Protein AF-Q8TVP5-F1 (afdb_monomer)

pLDDT: mean 73.5, std 17.09, range [33.88, 96.0]

Sequence (203 aa):
MVGSRIPIPSDPVERIRALRVLREVYRRGKKPSLEVTYRTVNGSTCGPYYVARWRCDSRFKHGRTLYLGKPENESVSFVEWLVSLDRNEVLKLARHLMRNLRSVLKTLLTEISNLPYKRARRVLARGLALTFDARPSNSPRIRDVLEELPDRLESFLIRTLGGWPAHYSSHLNKIIRSRRKSLDGKHEIPDVLLELERWKLEY

InterPro domains:
  IPR012465 Protein of unknown function DUF1678 [PF07913] (5-200)

Mean predicted aligned error: 11.25 Å

Organism: Methanopyrus kandleri (strain AV19 / DSM 6324 / JCM 9639 / NBRC 100938) (NCBI:txid190192)

Structure (mmCIF, N/CA/C/O backbone):
data_AF-Q8TVP5-F1
#
_entry.id   AF-Q8TVP5-F1
#
loop_
_atom_site.group_PDB
_atom_site.id
_atom_site.type_symbol
_atom_site.label_atom_id
_atom_site.label_alt_id
_atom_site.label_comp_id
_atom_site.label_asym_id
_atom_site.label_entity_id
_atom_site.label_seq_id
_atom_site.pdbx_PDB_ins_code
_atom_site.Cartn_x
_atom_site.Cartn_y
_atom_site.Cartn_z
_atom_site.occupancy
_atom_site.B_iso_or_equiv
_atom_site.auth_seq_id
_atom_site.auth_comp_id
_atom_site.auth_asym_id
_atom_site.auth_atom_id
_atom_site.pdbx_PDB_model_num
ATOM 1 N N . MET A 1 1 ? -4.411 -25.847 13.237 1.00 34.72 1 MET A N 1
ATOM 2 C CA . MET A 1 1 ? -3.955 -24.447 13.094 1.00 34.72 1 MET A CA 1
ATOM 3 C C . MET A 1 1 ? -3.026 -24.386 11.894 1.00 34.72 1 MET A C 1
ATOM 5 O O . MET A 1 1 ? -1.882 -24.803 12.004 1.00 34.72 1 MET A O 1
ATOM 9 N N . VAL A 1 2 ? -3.524 -23.979 10.724 1.00 34.78 2 VAL A N 1
ATOM 10 C CA . VAL A 1 2 ? -2.652 -23.772 9.561 1.00 34.78 2 VAL A CA 1
ATOM 11 C C . VAL A 1 2 ? -1.859 -22.507 9.854 1.00 34.78 2 VAL A C 1
ATOM 13 O O . VAL A 1 2 ? -2.445 -21.435 9.971 1.00 34.78 2 VAL A O 1
ATOM 16 N N . GLY A 1 3 ? -0.546 -22.636 10.045 1.00 37.88 3 GLY A N 1
ATOM 17 C CA . GLY A 1 3 ? 0.366 -21.500 10.106 1.00 37.88 3 GLY A CA 1
ATOM 18 C C . GLY A 1 3 ? 0.357 -20.794 8.755 1.00 37.88 3 GLY A C 1
ATOM 19 O O . GLY A 1 3 ? 1.200 -21.061 7.904 1.00 37.88 3 GLY A O 1
ATOM 20 N N . SER A 1 4 ? -0.644 -19.949 8.517 1.00 49.53 4 SER A N 1
ATOM 21 C CA . SER A 1 4 ? -0.791 -19.199 7.279 1.00 49.53 4 SER A CA 1
ATOM 22 C C . SER A 1 4 ? 0.322 -18.162 7.231 1.00 49.53 4 SER A C 1
ATOM 24 O O . SER A 1 4 ? 0.220 -17.084 7.822 1.00 49.53 4 SER A O 1
ATOM 26 N N . ARG A 1 5 ? 1.423 -18.532 6.576 1.00 64.44 5 ARG A N 1
ATOM 27 C CA . ARG A 1 5 ? 2.548 -17.654 6.269 1.00 64.44 5 ARG A CA 1
ATOM 28 C C . ARG A 1 5 ? 1.981 -16.395 5.614 1.00 64.44 5 ARG A C 1
ATOM 30 O O . ARG A 1 5 ? 1.303 -16.486 4.596 1.00 64.44 5 ARG A O 1
ATOM 37 N N . ILE A 1 6 ? 2.211 -15.238 6.236 1.00 70.94 6 ILE A N 1
ATOM 38 C CA . ILE A 1 6 ? 1.765 -13.947 5.703 1.00 70.94 6 ILE A CA 1
ATOM 39 C C . ILE A 1 6 ? 2.322 -13.829 4.274 1.00 70.94 6 ILE A C 1
ATOM 41 O O . ILE A 1 6 ? 3.543 -13.940 4.123 1.00 70.94 6 ILE A O 1
ATOM 45 N N . PRO A 1 7 ? 1.488 -13.605 3.240 1.00 83.12 7 PRO A N 1
ATOM 46 C CA . PRO A 1 7 ? 1.942 -13.477 1.856 1.00 83.12 7 PRO A CA 1
ATOM 47 C C . PRO A 1 7 ? 2.578 -12.097 1.640 1.00 83.12 7 PRO A C 1
ATOM 49 O O . PRO A 1 7 ? 2.036 -11.239 0.948 1.00 83.12 7 PRO A O 1
ATOM 52 N N . ILE A 1 8 ? 3.699 -11.836 2.319 1.00 81.50 8 ILE A N 1
ATOM 53 C CA . ILE A 1 8 ? 4.435 -10.575 2.210 1.00 81.50 8 ILE A CA 1
ATOM 54 C C . ILE A 1 8 ? 4.992 -10.477 0.785 1.00 81.50 8 ILE A C 1
ATOM 56 O O . ILE A 1 8 ? 5.764 -11.357 0.404 1.00 81.50 8 ILE A O 1
ATOM 60 N N . PRO A 1 9 ? 4.666 -9.414 0.024 1.00 86.19 9 PRO A N 1
ATOM 61 C CA . PRO A 1 9 ? 5.198 -9.256 -1.320 1.00 86.19 9 PRO A CA 1
ATOM 62 C C . PRO A 1 9 ? 6.728 -9.197 -1.341 1.00 86.19 9 PRO A C 1
ATOM 64 O O . PRO A 1 9 ? 7.345 -8.449 -0.569 1.00 86.19 9 PRO A O 1
ATOM 67 N N . SER A 1 10 ? 7.319 -9.956 -2.252 1.00 84.31 10 SER A N 1
ATOM 68 C CA . SER A 1 10 ? 8.749 -10.008 -2.525 1.00 84.31 10 SER A CA 1
ATOM 69 C C . SER A 1 10 ? 9.220 -8.756 -3.268 1.00 84.31 10 SER A C 1
ATOM 71 O O . SER A 1 10 ? 10.176 -8.127 -2.811 1.00 84.31 10 SER A O 1
ATOM 73 N N . ASP A 1 11 ? 8.508 -8.312 -4.315 1.00 84.12 11 ASP A N 1
ATOM 74 C CA . ASP A 1 11 ? 8.852 -7.088 -5.043 1.00 84.12 11 ASP A CA 1
ATOM 75 C C . ASP A 1 11 ? 8.694 -5.829 -4.153 1.00 84.12 11 ASP A C 1
ATOM 77 O O . ASP A 1 11 ? 7.624 -5.590 -3.576 1.00 84.12 11 ASP A O 1
ATOM 81 N N . PRO A 1 12 ? 9.716 -4.951 -4.065 1.00 80.69 12 PRO A N 1
ATOM 82 C CA . PRO A 1 12 ? 9.658 -3.744 -3.237 1.00 80.69 12 PRO A CA 1
ATOM 83 C C . PRO A 1 12 ? 8.531 -2.762 -3.602 1.00 80.69 12 PRO A C 1
ATOM 85 O O . PRO A 1 12 ? 8.018 -2.051 -2.731 1.00 80.69 12 PRO A O 1
ATOM 88 N N . VAL A 1 13 ? 8.112 -2.693 -4.874 1.00 82.81 13 VAL A N 1
ATOM 89 C CA . VAL A 1 13 ? 6.985 -1.845 -5.300 1.00 82.81 13 VAL A CA 1
ATOM 90 C C . VAL A 1 13 ? 5.676 -2.421 -4.763 1.00 82.81 13 VAL A C 1
ATOM 92 O O . VAL A 1 13 ? 4.870 -1.663 -4.210 1.00 82.81 13 VAL A O 1
ATOM 95 N N . GLU A 1 14 ? 5.466 -3.731 -4.910 1.00 86.56 14 GLU A N 1
ATOM 96 C CA . GLU A 1 14 ? 4.297 -4.437 -4.377 1.00 86.56 14 GLU A CA 1
ATOM 97 C C . GLU A 1 14 ? 4.248 -4.368 -2.852 1.00 86.56 14 GLU A C 1
ATOM 99 O O . GLU A 1 14 ? 3.195 -4.066 -2.281 1.00 86.56 14 GLU A O 1
ATOM 104 N N . ARG A 1 15 ? 5.399 -4.510 -2.184 1.00 86.62 15 ARG A N 1
ATOM 105 C CA . ARG A 1 15 ? 5.490 -4.368 -0.730 1.00 86.62 15 ARG A CA 1
ATOM 106 C C . ARG A 1 15 ? 5.071 -2.970 -0.297 1.00 86.62 15 ARG A C 1
ATOM 108 O O . ARG A 1 15 ? 4.215 -2.834 0.571 1.00 86.62 15 ARG A O 1
ATOM 115 N N . ILE A 1 16 ? 5.551 -1.909 -0.953 1.00 84.19 16 ILE A N 1
ATOM 116 C CA . ILE A 1 16 ? 5.093 -0.542 -0.654 1.00 84.19 16 ILE A CA 1
ATOM 117 C C . ILE A 1 16 ? 3.592 -0.359 -0.924 1.00 84.19 16 ILE A C 1
ATOM 119 O O . ILE A 1 16 ? 2.927 0.358 -0.169 1.00 84.19 16 ILE A O 1
ATOM 123 N N . ARG A 1 17 ? 3.019 -0.986 -1.961 1.00 87.56 17 ARG A N 1
ATOM 124 C CA . ARG A 1 17 ? 1.558 -0.959 -2.169 1.00 87.56 17 ARG A CA 1
ATOM 125 C C . ARG A 1 17 ? 0.818 -1.604 -0.992 1.00 87.56 17 ARG A C 1
ATOM 127 O O . ARG A 1 17 ? -0.096 -0.971 -0.460 1.00 87.56 17 ARG A O 1
ATOM 134 N N . ALA A 1 18 ? 1.251 -2.779 -0.536 1.00 90.38 18 ALA A N 1
ATOM 135 C CA . ALA A 1 18 ? 0.695 -3.461 0.635 1.00 90.38 18 ALA A CA 1
ATOM 136 C C . ALA A 1 18 ? 0.826 -2.617 1.920 1.00 90.38 18 ALA A C 1
ATOM 138 O O . ALA A 1 18 ? -0.143 -2.428 2.660 1.00 90.38 18 ALA A O 1
ATOM 139 N N . LEU A 1 19 ? 1.990 -2.001 2.14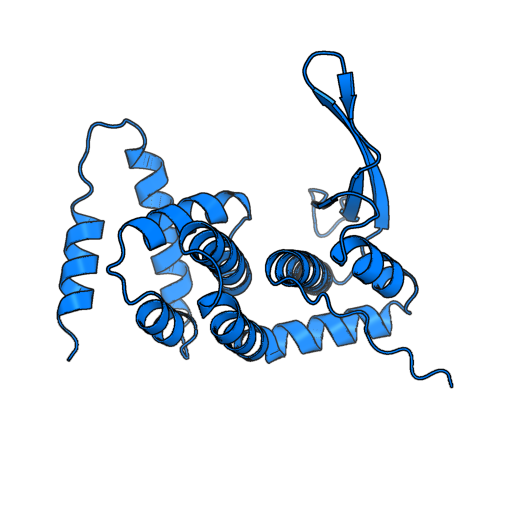3 1.00 89.00 19 LEU A N 1
ATOM 140 C CA . LEU A 1 19 ? 2.227 -1.106 3.278 1.00 89.00 19 LEU A CA 1
ATOM 141 C C . LEU A 1 19 ? 1.305 0.120 3.263 1.00 89.00 19 LEU A C 1
ATOM 143 O O . LEU A 1 19 ? 0.802 0.537 4.308 1.00 89.00 19 LEU A O 1
ATOM 147 N N . ARG A 1 20 ? 1.024 0.685 2.082 1.00 88.94 20 ARG A N 1
ATOM 148 C CA . ARG A 1 20 ? 0.055 1.784 1.933 1.00 88.94 20 ARG A CA 1
ATOM 149 C C . ARG A 1 20 ? -1.360 1.363 2.317 1.00 88.94 20 ARG A C 1
ATOM 151 O O . ARG A 1 20 ? -2.080 2.187 2.879 1.00 88.94 20 ARG A O 1
ATOM 158 N N . VAL A 1 21 ? -1.750 0.120 2.029 1.00 91.75 21 VAL A N 1
ATOM 159 C CA . VAL A 1 21 ? -3.045 -0.430 2.453 1.00 91.75 21 VAL A CA 1
ATOM 160 C C . VAL A 1 21 ? -3.102 -0.527 3.973 1.00 91.75 21 VAL A C 1
ATOM 162 O O . VAL A 1 21 ? -4.001 0.053 4.576 1.00 91.75 21 VAL A O 1
ATOM 165 N N . LEU A 1 22 ? -2.120 -1.172 4.606 1.00 91.12 22 LEU A N 1
ATOM 166 C CA . LEU A 1 22 ? -2.064 -1.311 6.067 1.00 91.12 22 LEU A CA 1
ATOM 167 C C . LEU A 1 22 ? -2.026 0.041 6.792 1.00 91.12 22 LEU A C 1
ATOM 169 O O . LEU A 1 22 ? -2.696 0.227 7.807 1.00 91.12 22 LEU A O 1
ATOM 173 N N . ARG A 1 23 ? -1.298 1.018 6.250 1.00 88.88 23 ARG A N 1
ATOM 174 C CA . ARG A 1 23 ? -1.291 2.387 6.772 1.00 88.88 23 ARG A CA 1
ATOM 175 C C . ARG A 1 23 ? -2.670 3.039 6.705 1.00 88.88 23 ARG A C 1
ATOM 177 O O . ARG A 1 23 ? -3.085 3.697 7.657 1.00 88.88 23 ARG A O 1
ATOM 184 N N . GLU A 1 24 ? -3.392 2.859 5.603 1.00 90.44 24 GLU A N 1
ATOM 185 C CA . GLU A 1 24 ? -4.754 3.379 5.468 1.00 90.44 24 GLU A CA 1
ATOM 186 C C . GLU A 1 24 ? -5.729 2.658 6.411 1.00 90.44 24 GLU A C 1
ATOM 188 O O . GLU A 1 24 ? -6.593 3.312 7.000 1.00 90.44 24 GLU A O 1
ATOM 193 N N . VAL A 1 25 ? -5.536 1.352 6.644 1.00 92.62 25 VAL A N 1
ATOM 194 C CA . VAL A 1 25 ? -6.257 0.607 7.686 1.00 92.62 25 VAL A CA 1
ATOM 195 C C . VAL A 1 25 ? -6.002 1.206 9.064 1.00 92.62 25 VAL A C 1
ATOM 197 O O . VAL A 1 25 ? -6.961 1.458 9.791 1.00 92.62 25 VAL A O 1
ATOM 200 N N . TYR A 1 26 ? -4.742 1.468 9.424 1.00 89.62 26 TYR A N 1
ATOM 201 C CA . TYR A 1 26 ? -4.396 2.098 10.700 1.00 89.62 26 TYR A CA 1
ATOM 202 C C . TYR A 1 26 ? -5.066 3.469 10.838 1.00 89.62 26 TYR A C 1
ATOM 204 O O . TYR A 1 26 ? -5.728 3.742 11.838 1.00 89.62 26 TYR A O 1
ATOM 212 N N . ARG A 1 27 ? -4.956 4.305 9.799 1.00 88.44 27 ARG A N 1
ATOM 213 C CA . ARG A 1 27 ? -5.514 5.662 9.771 1.00 88.44 27 ARG A CA 1
ATOM 214 C C . ARG A 1 27 ? -7.034 5.666 9.936 1.00 88.44 27 ARG A C 1
ATOM 216 O O . ARG A 1 27 ? -7.565 6.515 10.649 1.00 88.44 27 ARG A O 1
ATOM 223 N N . ARG A 1 28 ? -7.736 4.744 9.267 1.00 91.31 28 ARG A N 1
ATOM 224 C CA . ARG A 1 28 ? -9.207 4.686 9.267 1.00 91.31 28 ARG A CA 1
ATOM 225 C C . ARG A 1 28 ? -9.803 3.804 10.362 1.00 91.31 28 ARG A C 1
ATOM 227 O O . ARG A 1 28 ? -10.983 3.947 10.664 1.00 91.31 28 ARG A O 1
ATOM 234 N N . GLY A 1 29 ? -9.032 2.884 10.940 1.00 92.75 29 GLY A N 1
ATOM 235 C CA . GLY A 1 29 ? -9.538 1.867 11.867 1.00 92.75 29 GLY A CA 1
ATOM 236 C C . GLY A 1 29 ? -10.495 0.859 11.209 1.00 92.75 29 GLY A C 1
ATOM 237 O O . GLY A 1 29 ? -11.359 0.287 11.887 1.00 92.75 29 GLY A O 1
ATOM 238 N N . LYS A 1 30 ? -10.379 0.666 9.885 1.00 93.75 30 LYS A N 1
ATOM 239 C CA . LYS A 1 30 ? -11.303 -0.129 9.057 1.00 93.75 30 LYS A CA 1
ATOM 240 C C . LYS A 1 30 ? -10.569 -0.932 7.982 1.00 93.75 30 LYS A C 1
ATOM 242 O O . LYS A 1 30 ? -9.620 -0.429 7.379 1.00 93.75 30 LYS A O 1
ATOM 247 N N . LYS A 1 31 ? -11.055 -2.150 7.713 1.00 94.81 31 LYS A N 1
ATOM 248 C CA . LYS A 1 31 ? -10.610 -2.992 6.590 1.00 94.81 31 LYS A CA 1
ATOM 249 C C . LYS A 1 31 ? -10.960 -2.325 5.249 1.00 94.81 31 LYS A C 1
ATOM 251 O O . LYS A 1 31 ? -11.971 -1.619 5.192 1.00 94.81 31 LYS A O 1
ATOM 256 N N . PRO A 1 32 ? -10.155 -2.527 4.194 1.00 95.94 32 PRO A N 1
ATOM 257 C CA . PRO A 1 32 ? -10.594 -2.220 2.842 1.00 95.94 32 PRO A CA 1
ATOM 258 C C . PRO A 1 32 ? -11.654 -3.226 2.378 1.00 95.94 32 PRO A C 1
ATOM 260 O O . PRO A 1 32 ? -11.693 -4.361 2.851 1.00 95.94 32 PRO A O 1
ATOM 263 N N . SER A 1 33 ? -12.449 -2.824 1.394 1.00 95.69 33 SER A N 1
ATOM 264 C CA . SER A 1 33 ? -13.089 -3.736 0.447 1.00 95.69 33 SER A CA 1
ATOM 265 C C . SER A 1 33 ? -12.131 -3.971 -0.719 1.00 95.69 33 SER A C 1
ATOM 267 O O . SER A 1 33 ? -11.520 -3.016 -1.205 1.00 95.69 33 SER A O 1
ATOM 269 N N . LEU A 1 34 ? -11.987 -5.217 -1.160 1.00 96.00 34 LEU A N 1
ATOM 270 C CA . LEU A 1 34 ? -11.299 -5.529 -2.408 1.00 96.00 34 LEU A CA 1
ATOM 271 C C . LEU A 1 34 ? -12.324 -5.467 -3.543 1.00 96.00 34 LEU A C 1
ATOM 273 O O . LEU A 1 34 ? -13.316 -6.187 -3.515 1.00 96.00 34 LEU A O 1
ATOM 277 N N . GLU A 1 35 ? -12.112 -4.571 -4.501 1.00 95.12 35 GLU A N 1
ATOM 278 C CA . GLU A 1 35 ? -13.020 -4.355 -5.631 1.00 95.12 35 GLU A CA 1
ATOM 279 C C . GLU A 1 35 ? -12.265 -4.497 -6.956 1.00 95.12 35 GLU A C 1
ATOM 281 O O . GLU A 1 35 ? -11.073 -4.191 -7.043 1.00 95.12 35 GLU A O 1
ATOM 286 N N . VAL A 1 36 ? -12.983 -4.911 -7.999 1.00 93.44 36 VAL A N 1
ATOM 287 C CA . VAL A 1 36 ? -12.490 -4.919 -9.380 1.00 93.44 36 VAL A CA 1
ATOM 288 C C . VAL A 1 36 ? -12.961 -3.649 -10.088 1.00 93.44 36 VAL A C 1
ATOM 290 O O . VAL A 1 36 ? -14.096 -3.204 -9.925 1.00 93.44 36 VAL A O 1
ATOM 293 N N . THR A 1 37 ? -12.081 -3.045 -10.878 1.00 89.31 37 THR A N 1
ATOM 294 C CA . THR A 1 37 ? -12.352 -1.867 -11.697 1.00 89.31 37 THR A CA 1
ATOM 295 C C . THR A 1 37 ? -11.808 -2.056 -13.108 1.00 89.31 37 THR A C 1
ATOM 297 O O . THR A 1 37 ? -10.792 -2.719 -13.322 1.00 89.31 37 THR A O 1
ATOM 300 N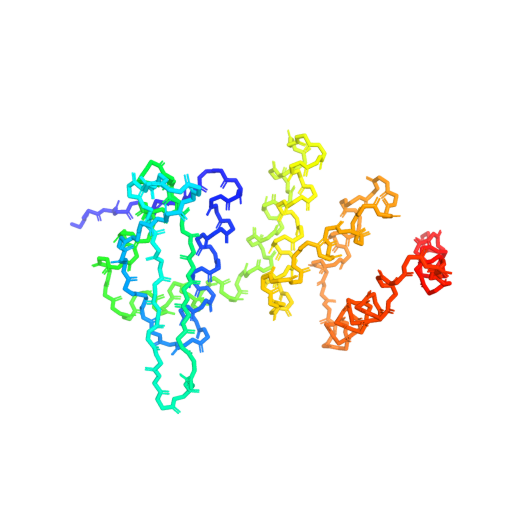 N . TYR A 1 38 ? -12.477 -1.432 -14.070 1.00 87.25 38 TYR A N 1
ATOM 301 C CA . TYR A 1 38 ? -12.077 -1.391 -15.470 1.00 87.25 38 TYR A CA 1
ATOM 302 C C . TYR A 1 38 ? -11.762 0.056 -15.839 1.00 87.25 38 TYR A C 1
ATOM 304 O O . TYR A 1 38 ? -12.395 0.988 -15.337 1.00 87.25 38 TYR A O 1
ATOM 312 N N . ARG A 1 39 ? -10.756 0.263 -16.688 1.00 77.31 39 ARG A N 1
ATOM 313 C CA . ARG A 1 39 ? -10.393 1.589 -17.191 1.00 77.31 39 ARG A CA 1
ATOM 314 C C . ARG A 1 39 ? -10.565 1.638 -18.691 1.00 77.31 39 ARG A C 1
ATOM 316 O O . ARG A 1 39 ? -9.896 0.899 -19.398 1.00 77.31 39 ARG A O 1
ATOM 323 N N . THR A 1 40 ? -11.370 2.574 -19.166 1.00 76.19 40 THR A N 1
ATOM 324 C CA . THR A 1 40 ? -11.425 2.898 -20.588 1.00 76.19 40 THR A CA 1
ATOM 325 C C . THR A 1 40 ? -10.317 3.893 -20.914 1.00 76.19 40 THR A C 1
ATOM 327 O O . THR A 1 40 ? -10.260 4.980 -20.337 1.00 76.19 40 THR A O 1
ATOM 330 N N . VAL A 1 41 ? -9.411 3.510 -21.808 1.00 73.06 41 VAL A N 1
ATOM 331 C CA . VAL A 1 41 ? -8.335 4.360 -22.328 1.00 73.06 41 VAL A CA 1
ATOM 332 C C . VAL A 1 41 ? -8.434 4.326 -23.848 1.00 73.06 41 VAL A C 1
ATOM 334 O O . VAL A 1 41 ? -8.402 3.250 -24.437 1.00 73.06 41 VAL A O 1
ATOM 337 N N . ASN A 1 42 ? -8.585 5.492 -24.481 1.00 71.56 42 ASN A N 1
ATOM 338 C CA . ASN A 1 42 ? -8.697 5.637 -25.941 1.00 71.56 42 ASN A CA 1
ATOM 339 C C . ASN A 1 42 ? -9.738 4.690 -26.579 1.00 71.56 42 ASN A C 1
ATOM 341 O O . ASN A 1 42 ? -9.458 4.024 -27.569 1.00 71.56 42 ASN A O 1
ATOM 345 N N . GLY A 1 43 ? -10.925 4.572 -25.973 1.00 77.88 43 GLY A N 1
ATOM 346 C CA . GLY A 1 43 ? -12.009 3.710 -26.470 1.00 77.88 43 GLY A CA 1
ATOM 347 C C . GLY A 1 43 ? -11.847 2.213 -26.177 1.00 77.88 43 GLY A C 1
ATOM 348 O O . GLY A 1 43 ? -12.793 1.458 -26.371 1.00 77.88 43 GLY A O 1
ATOM 349 N N . SER A 1 44 ? -10.700 1.779 -25.648 1.00 70.94 44 SER A N 1
ATOM 350 C CA . SER A 1 44 ? -10.462 0.388 -25.246 1.00 70.94 44 SER A CA 1
ATOM 351 C C . SER A 1 44 ? -10.621 0.219 -23.737 1.00 70.94 44 SER A C 1
ATOM 353 O O . SER A 1 44 ? -10.017 0.950 -22.948 1.00 70.94 44 SER A O 1
ATOM 355 N N . THR A 1 45 ? -11.437 -0.747 -23.314 1.00 82.19 45 THR A N 1
ATOM 356 C CA . THR A 1 45 ? -11.604 -1.090 -21.895 1.00 82.19 45 THR A CA 1
ATOM 357 C C . THR A 1 45 ? -10.499 -2.048 -21.461 1.00 82.19 45 THR A C 1
ATOM 359 O O . THR A 1 45 ? -10.478 -3.210 -21.848 1.00 82.19 45 THR A O 1
ATOM 362 N N . CYS A 1 46 ? -9.586 -1.561 -20.626 1.00 77.94 46 CYS A N 1
ATOM 363 C CA . CYS A 1 46 ? -8.507 -2.332 -20.023 1.00 77.94 46 CYS A CA 1
ATOM 364 C C . CYS A 1 46 ? -8.898 -2.796 -18.610 1.00 77.94 46 CYS A C 1
ATOM 366 O O . CYS A 1 46 ? -9.421 -2.018 -17.804 1.00 77.94 46 CYS A O 1
ATOM 368 N N . GLY A 1 47 ? -8.600 -4.052 -18.285 1.00 81.88 47 GLY A N 1
ATOM 369 C CA . GLY A 1 47 ? -8.865 -4.662 -16.982 1.00 81.88 47 GLY A CA 1
ATOM 370 C C . GLY A 1 47 ? -8.886 -6.193 -17.070 1.00 81.88 47 GLY A C 1
ATOM 371 O O . GLY A 1 47 ? -8.567 -6.728 -18.131 1.00 81.88 47 GLY A O 1
ATOM 372 N N . PRO A 1 48 ? -9.249 -6.893 -15.983 1.00 86.56 48 PRO A N 1
ATOM 373 C CA . PRO A 1 48 ? -9.642 -6.351 -14.680 1.00 86.56 48 PRO A CA 1
ATOM 374 C C . PRO A 1 48 ? -8.454 -5.783 -13.885 1.00 86.56 48 PRO A C 1
ATOM 376 O O . PRO A 1 48 ? -7.361 -6.348 -13.876 1.00 86.56 48 PRO A O 1
ATOM 379 N N . TYR A 1 49 ? -8.677 -4.666 -13.185 1.00 89.81 49 TYR A N 1
ATOM 380 C CA . TYR A 1 49 ? -7.742 -4.136 -12.190 1.00 89.81 49 TYR A CA 1
ATOM 381 C C . TYR A 1 49 ? -8.334 -4.227 -10.789 1.00 89.81 49 TYR A C 1
ATOM 383 O O . TYR A 1 49 ? -9.489 -3.883 -10.572 1.00 89.81 49 TYR A O 1
ATOM 391 N N . TYR A 1 50 ? -7.522 -4.606 -9.815 1.00 94.00 50 TYR A N 1
ATOM 392 C CA . TYR A 1 50 ? -7.926 -4.718 -8.422 1.00 94.00 50 TYR A CA 1
ATOM 393 C C . TYR A 1 50 ? -7.593 -3.444 -7.650 1.00 94.00 50 TYR A C 1
ATOM 395 O O . TYR A 1 50 ? -6.543 -2.810 -7.843 1.00 94.00 50 TYR A O 1
ATOM 403 N N . VAL A 1 51 ? -8.496 -3.064 -6.747 1.00 94.06 51 VAL A N 1
ATOM 404 C CA . VAL A 1 51 ? -8.350 -1.899 -5.876 1.00 94.06 51 VAL A CA 1
ATOM 405 C C . VAL A 1 51 ? -8.748 -2.224 -4.439 1.00 94.06 51 VAL A C 1
ATOM 407 O O . VAL A 1 51 ? -9.737 -2.903 -4.186 1.00 94.06 51 VAL A O 1
ATOM 410 N N . ALA A 1 52 ? -8.010 -1.664 -3.482 1.00 95.75 52 ALA A N 1
ATOM 411 C CA . ALA A 1 52 ? -8.433 -1.596 -2.089 1.00 95.75 52 ALA A CA 1
ATOM 412 C C . ALA A 1 52 ? -9.231 -0.302 -1.873 1.00 95.75 52 ALA A C 1
ATOM 414 O O . ALA A 1 52 ? -8.707 0.802 -2.089 1.00 95.75 52 ALA A O 1
ATOM 415 N N . ARG A 1 53 ? -10.492 -0.422 -1.450 1.00 94.81 53 ARG A N 1
ATOM 416 C CA . ARG A 1 53 ? -11.417 0.704 -1.291 1.00 94.81 53 ARG A CA 1
ATOM 417 C C . ARG A 1 53 ? -11.899 0.877 0.142 1.00 94.81 53 ARG A C 1
ATOM 419 O O . ARG A 1 53 ? -12.266 -0.069 0.824 1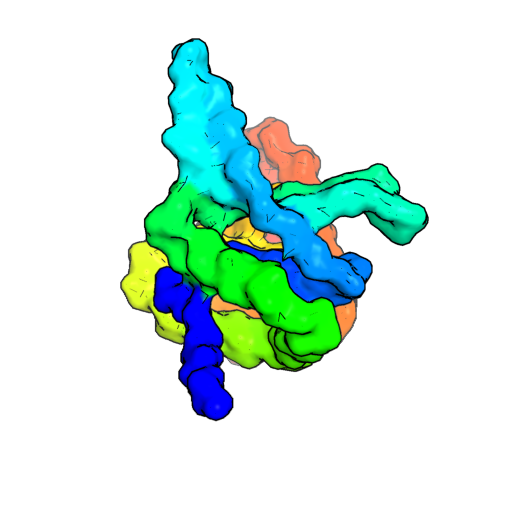.00 94.81 53 ARG A O 1
ATOM 426 N N . TRP A 1 54 ? -11.981 2.132 0.561 1.00 95.25 54 TRP A N 1
ATOM 427 C CA . TRP A 1 54 ? -12.698 2.576 1.747 1.00 95.25 54 TRP A CA 1
ATOM 428 C C . TRP A 1 54 ? -13.758 3.573 1.307 1.00 95.25 54 TRP A C 1
ATOM 430 O O . TRP A 1 54 ? -13.445 4.575 0.657 1.00 95.25 54 TRP A O 1
ATOM 440 N N . ARG A 1 55 ? -15.014 3.320 1.662 1.00 92.56 55 ARG A N 1
ATOM 441 C CA . ARG A 1 55 ? -16.102 4.276 1.425 1.00 92.56 55 ARG A CA 1
ATOM 442 C C . ARG A 1 55 ? -15.962 5.487 2.357 1.00 92.56 55 ARG A C 1
ATOM 444 O O . ARG A 1 55 ? -15.165 5.474 3.301 1.00 92.56 55 ARG A O 1
ATOM 451 N N . CYS A 1 56 ? -16.669 6.568 2.040 1.00 90.62 56 CYS A N 1
ATOM 452 C CA . CYS A 1 56 ? -16.798 7.688 2.968 1.00 90.62 56 CYS A CA 1
ATOM 453 C C . CYS A 1 56 ? -17.565 7.243 4.219 1.00 90.62 56 CYS A C 1
ATOM 455 O O . CYS A 1 56 ? -18.370 6.314 4.171 1.00 90.62 56 CYS A O 1
ATOM 457 N N . ASP A 1 57 ? -17.298 7.904 5.336 1.00 89.88 57 ASP A N 1
ATOM 458 C CA . ASP A 1 57 ? -18.026 7.721 6.587 1.00 89.88 57 ASP A CA 1
ATOM 459 C C . ASP A 1 57 ? -18.040 9.035 7.384 1.00 89.88 57 ASP A C 1
ATOM 461 O O . ASP A 1 57 ? -17.507 10.051 6.930 1.00 89.88 57 ASP A O 1
ATOM 465 N N . SER A 1 58 ? -18.643 9.018 8.575 1.00 88.56 58 SER A N 1
ATOM 466 C CA . SER A 1 58 ? -18.751 10.193 9.449 1.00 88.56 58 SER A CA 1
ATOM 467 C C . SER A 1 58 ? -17.399 10.815 9.820 1.00 88.56 58 SER A C 1
ATOM 469 O O . SER A 1 58 ? -17.317 12.026 10.015 1.00 88.56 58 SER A O 1
ATOM 471 N N . ARG A 1 59 ? -16.322 10.019 9.876 1.00 89.38 59 ARG A N 1
ATOM 472 C CA . ARG A 1 59 ? -14.963 10.483 10.198 1.00 89.38 59 ARG A CA 1
ATOM 473 C C . ARG A 1 59 ? -14.183 10.908 8.950 1.00 89.38 59 ARG A C 1
ATOM 475 O O . ARG A 1 59 ? -13.320 11.781 9.027 1.00 89.38 59 ARG A O 1
ATOM 482 N N . PHE A 1 60 ? -14.472 10.312 7.797 1.00 87.06 60 PHE A N 1
ATOM 483 C CA . PHE A 1 60 ? -13.802 10.558 6.525 1.00 87.06 60 PHE A CA 1
ATOM 484 C C . PHE A 1 60 ? -14.818 10.922 5.440 1.00 87.06 60 PHE A C 1
ATOM 486 O O . PHE A 1 60 ? -15.302 10.055 4.709 1.00 87.06 60 PHE A O 1
ATOM 493 N N . LYS A 1 61 ? -15.030 12.234 5.261 1.00 86.38 61 LYS A N 1
ATOM 494 C CA . LYS A 1 61 ? -15.930 12.820 4.244 1.00 86.38 61 LYS A CA 1
ATOM 495 C C . LYS A 1 61 ? -15.639 12.369 2.805 1.00 86.38 61 LYS A C 1
ATOM 497 O O . LYS A 1 61 ? -16.508 12.445 1.948 1.00 86.38 61 LYS A O 1
ATOM 502 N N . HIS A 1 62 ? -14.431 11.868 2.537 1.00 88.19 62 HIS A N 1
ATOM 503 C CA . HIS A 1 62 ? -14.055 11.300 1.246 1.00 88.19 62 HIS A CA 1
ATOM 504 C C . HIS A 1 62 ? -13.627 9.836 1.375 1.00 88.19 62 HIS A C 1
ATOM 506 O O . HIS A 1 62 ? -12.845 9.454 2.261 1.00 88.19 62 HIS A O 1
ATOM 512 N N . GLY A 1 63 ? -14.102 9.020 0.433 1.00 88.75 63 GLY A N 1
ATOM 513 C CA . GLY A 1 63 ? -13.610 7.662 0.238 1.00 88.75 63 GLY A CA 1
ATOM 514 C C . GLY A 1 63 ? -12.132 7.637 -0.164 1.00 88.75 63 GLY A C 1
ATOM 515 O O . GLY A 1 63 ? -11.514 8.657 -0.481 1.00 88.75 63 GLY A O 1
ATOM 516 N N . ARG A 1 64 ? -11.541 6.448 -0.134 1.00 89.81 64 ARG A N 1
ATOM 517 C CA . ARG A 1 64 ? -10.176 6.205 -0.587 1.00 89.81 64 ARG A CA 1
ATOM 518 C C . ARG A 1 64 ? -10.145 4.979 -1.472 1.00 89.81 64 ARG A C 1
ATOM 520 O O . ARG A 1 64 ? -10.644 3.938 -1.076 1.00 89.81 64 ARG A O 1
ATOM 527 N N . THR A 1 65 ? -9.468 5.099 -2.603 1.00 90.88 65 THR A N 1
ATOM 528 C CA . THR A 1 65 ? -9.162 3.973 -3.484 1.00 90.88 65 THR A CA 1
ATOM 529 C C . THR A 1 65 ? -7.652 3.886 -3.659 1.00 90.88 65 THR A C 1
ATOM 531 O O . THR A 1 65 ? -6.992 4.891 -3.944 1.00 90.88 65 THR A O 1
ATOM 534 N N . LEU A 1 66 ? -7.096 2.697 -3.453 1.00 89.94 66 LEU A N 1
ATOM 535 C CA . LEU A 1 66 ? -5.704 2.367 -3.730 1.00 89.94 66 LEU A CA 1
ATOM 536 C C . LEU A 1 66 ? -5.668 1.301 -4.824 1.00 89.94 66 LEU A C 1
ATOM 538 O O . LEU A 1 66 ? -6.173 0.204 -4.630 1.00 89.94 66 LEU A O 1
ATOM 542 N N . TYR A 1 67 ? -5.068 1.636 -5.963 1.00 89.06 67 TYR A N 1
ATOM 543 C CA . TYR A 1 67 ? -4.888 0.699 -7.069 1.00 89.06 67 TYR A CA 1
ATOM 544 C C . TYR A 1 67 ? -3.791 -0.314 -6.742 1.00 89.06 67 TYR A C 1
ATOM 546 O O . TYR A 1 67 ? -2.668 0.087 -6.413 1.00 89.06 67 TYR A O 1
ATOM 554 N N . LEU A 1 68 ? -4.127 -1.597 -6.852 1.00 89.94 68 LEU A N 1
ATOM 555 C CA . LEU A 1 68 ? -3.228 -2.718 -6.581 1.00 89.94 68 LEU A CA 1
ATOM 556 C C . LEU A 1 68 ? -2.573 -3.197 -7.879 1.00 89.94 68 LEU A C 1
ATOM 558 O O . LEU A 1 68 ? -1.354 -3.314 -7.934 1.00 89.94 68 LEU A O 1
ATOM 562 N N . GLY A 1 69 ? -3.344 -3.289 -8.964 1.00 89.81 69 GLY A N 1
ATOM 563 C CA . GLY A 1 69 ? -2.829 -3.681 -10.276 1.00 89.81 69 GLY A CA 1
ATOM 564 C C . GLY A 1 69 ? -3.708 -4.742 -10.912 1.00 89.81 69 GLY A C 1
ATOM 565 O O . GLY A 1 69 ? -4.925 -4.688 -10.759 1.00 89.81 69 GLY A O 1
ATOM 566 N N . LYS A 1 70 ? -3.093 -5.658 -11.650 1.00 90.44 70 LYS A N 1
ATOM 567 C CA . LYS A 1 70 ? -3.745 -6.841 -12.205 1.00 90.44 70 LYS A CA 1
ATOM 568 C C . LYS A 1 70 ? -3.790 -7.967 -11.159 1.00 90.44 70 LYS A C 1
ATOM 570 O O . LYS A 1 70 ? -3.067 -7.870 -10.167 1.00 90.44 70 LYS A O 1
ATOM 575 N N . PRO A 1 71 ? -4.615 -9.010 -11.352 1.00 89.25 71 PRO A N 1
ATOM 576 C CA . PRO A 1 71 ? -4.684 -10.136 -10.418 1.00 89.25 71 PRO A CA 1
ATOM 577 C C . PRO A 1 71 ? -3.337 -10.824 -10.138 1.00 89.25 71 PRO A C 1
ATOM 579 O O . PRO A 1 71 ? -3.156 -11.350 -9.047 1.00 89.25 71 PRO A O 1
ATOM 582 N N . GLU A 1 72 ? -2.363 -10.767 -11.053 1.00 90.94 72 GLU A N 1
ATOM 583 C CA . GLU A 1 72 ? -1.046 -11.394 -10.851 1.00 90.94 72 GLU A CA 1
ATOM 584 C C . GLU A 1 72 ? -0.114 -10.581 -9.929 1.00 90.94 72 GLU A C 1
ATOM 586 O O . GLU A 1 72 ? 0.962 -11.046 -9.555 1.00 90.94 72 GLU A O 1
ATOM 591 N N . ASN A 1 73 ? -0.481 -9.346 -9.571 1.00 91.50 73 ASN A N 1
ATOM 592 C CA . ASN A 1 73 ? 0.326 -8.519 -8.678 1.00 91.50 73 ASN A CA 1
ATOM 593 C C . ASN A 1 73 ? 0.255 -9.054 -7.239 1.00 91.50 73 ASN A C 1
ATOM 595 O O . ASN A 1 73 ? -0.823 -9.146 -6.661 1.00 91.50 73 ASN A O 1
ATOM 599 N N . GLU A 1 74 ? 1.408 -9.265 -6.598 1.00 92.44 74 GLU A N 1
ATOM 600 C CA . GLU A 1 74 ? 1.499 -9.782 -5.218 1.00 92.44 74 GLU A CA 1
ATOM 601 C C . GLU A 1 74 ? 0.716 -8.944 -4.191 1.00 92.44 74 GLU A C 1
ATOM 603 O O . GLU A 1 74 ? 0.222 -9.457 -3.186 1.00 92.44 74 GLU A O 1
ATOM 608 N N . SER A 1 75 ? 0.564 -7.636 -4.435 1.00 91.06 75 SER A N 1
ATOM 609 C CA . SER A 1 75 ? -0.249 -6.777 -3.571 1.00 91.06 75 SER A CA 1
ATOM 610 C C . SER A 1 75 ? -1.747 -7.095 -3.622 1.00 91.06 75 SER A C 1
ATOM 612 O O . SER A 1 75 ? -2.441 -6.786 -2.655 1.00 91.06 75 SER A O 1
ATOM 614 N N . VAL A 1 76 ? -2.248 -7.722 -4.691 1.00 93.81 76 VAL A N 1
ATOM 615 C CA . VAL A 1 76 ? -3.623 -8.237 -4.765 1.00 93.81 76 VAL A CA 1
ATOM 616 C C . VAL A 1 76 ? -3.776 -9.425 -3.830 1.00 93.81 76 VAL A C 1
ATOM 618 O O . VAL A 1 76 ? -4.575 -9.332 -2.901 1.00 93.81 76 VAL A O 1
ATOM 621 N N . SER A 1 77 ? -2.940 -10.456 -3.972 1.00 92.31 77 SER A N 1
ATOM 622 C CA . SER A 1 77 ? -2.968 -11.638 -3.097 1.00 92.31 77 SER A CA 1
ATOM 623 C C . SER A 1 77 ? -2.772 -11.275 -1.622 1.00 92.31 77 SER A C 1
ATOM 625 O O . SER A 1 77 ? -3.446 -11.812 -0.742 1.00 92.31 77 SER A O 1
ATOM 627 N N . PHE A 1 78 ? -1.903 -10.299 -1.330 1.00 93.19 78 PHE A N 1
ATOM 628 C CA . PHE A 1 78 ? -1.756 -9.778 0.028 1.00 93.19 78 PHE A CA 1
ATOM 629 C C . PHE A 1 78 ? -3.054 -9.161 0.560 1.00 93.19 78 PHE A C 1
ATOM 631 O O . PHE A 1 78 ? -3.409 -9.381 1.717 1.00 93.19 78 PHE A O 1
ATOM 638 N N . VAL A 1 79 ? -3.759 -8.364 -0.249 1.00 94.62 79 VAL A N 1
ATOM 639 C CA . VAL A 1 79 ? -5.009 -7.725 0.183 1.00 94.62 79 VAL A CA 1
ATOM 640 C C . VAL A 1 79 ? -6.148 -8.734 0.272 1.00 94.62 79 VAL A C 1
ATOM 642 O O . VAL A 1 79 ? -6.938 -8.612 1.200 1.00 94.62 79 VAL A O 1
ATOM 645 N N . GLU A 1 80 ? -6.213 -9.732 -0.611 1.00 94.75 80 GLU A N 1
ATOM 646 C CA . GLU A 1 80 ? -7.147 -10.866 -0.519 1.00 94.75 80 GLU A CA 1
ATOM 647 C C . GLU A 1 80 ? -7.005 -11.588 0.820 1.00 94.75 80 GLU A C 1
ATOM 649 O O . GLU A 1 80 ? -7.974 -11.712 1.571 1.00 94.75 80 GLU A O 1
ATOM 654 N N . TRP A 1 81 ? -5.773 -11.953 1.178 1.00 94.56 81 TRP A N 1
ATOM 655 C CA . TRP A 1 81 ? -5.469 -12.509 2.492 1.00 94.56 81 TRP A CA 1
ATOM 656 C C . TRP A 1 81 ? -5.829 -11.533 3.623 1.00 94.56 81 TRP A C 1
ATOM 658 O O . TRP A 1 81 ? -6.480 -11.903 4.594 1.00 94.56 81 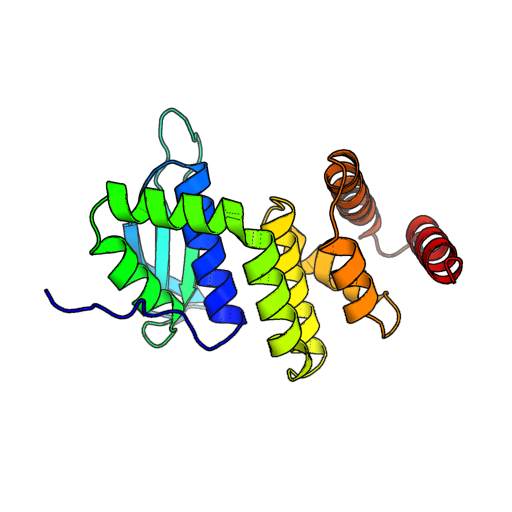TRP A O 1
ATOM 668 N N . LEU A 1 82 ? -5.484 -10.248 3.501 1.00 93.25 82 LEU A N 1
ATOM 669 C CA . LEU A 1 82 ? -5.788 -9.253 4.533 1.00 93.25 82 LEU A CA 1
ATOM 670 C C . LEU A 1 82 ? -7.301 -9.105 4.772 1.00 93.25 82 LEU A C 1
ATOM 672 O O . LEU A 1 82 ? -7.730 -8.876 5.907 1.00 93.25 82 LEU A O 1
ATOM 676 N N . VAL A 1 83 ? -8.122 -9.192 3.720 1.00 93.75 83 VAL A N 1
ATOM 677 C CA . VAL A 1 83 ? -9.582 -9.119 3.847 1.00 93.75 83 VAL A CA 1
ATOM 678 C C . VAL A 1 83 ? -10.204 -10.433 4.310 1.00 93.75 83 VAL A C 1
ATOM 680 O O . VAL A 1 83 ? -11.313 -10.372 4.840 1.00 93.75 83 VAL A O 1
ATOM 683 N N . SER A 1 84 ? -9.518 -11.575 4.205 1.00 93.75 84 SER A N 1
ATOM 684 C CA . SER A 1 84 ? -9.997 -12.840 4.777 1.00 93.75 84 SER A CA 1
ATOM 685 C C . SER A 1 84 ? -9.808 -12.922 6.297 1.00 93.75 84 SER A C 1
ATOM 687 O O . SER A 1 84 ? -10.513 -13.683 6.947 1.00 93.75 84 SER A O 1
ATOM 689 N N . LEU A 1 85 ? -8.900 -12.128 6.878 1.00 92.00 85 LEU A N 1
ATOM 690 C CA . LEU A 1 85 ? -8.662 -12.092 8.327 1.00 92.00 85 LEU A CA 1
ATOM 691 C C . LEU A 1 85 ? -9.770 -11.387 9.116 1.00 92.00 85 LEU A C 1
ATOM 693 O O . LEU A 1 85 ? -10.449 -10.477 8.621 1.00 92.00 85 LEU A O 1
ATOM 697 N N . ASP A 1 86 ? -9.856 -11.691 10.408 1.00 93.75 86 ASP A N 1
ATOM 698 C CA . ASP A 1 86 ? -10.727 -10.972 11.331 1.00 93.75 86 ASP A CA 1
ATOM 699 C C . ASP A 1 86 ? -10.329 -9.501 11.488 1.00 93.75 86 ASP A C 1
ATOM 701 O O . ASP A 1 86 ? -9.154 -9.125 11.511 1.00 93.75 86 ASP A O 1
ATOM 705 N N . ARG A 1 87 ? -11.323 -8.622 11.679 1.00 94.00 87 ARG A N 1
ATOM 706 C CA . ARG A 1 87 ? -11.090 -7.170 11.819 1.00 94.00 87 ARG A CA 1
ATOM 707 C C . ARG A 1 87 ? -10.046 -6.842 12.885 1.00 94.00 87 ARG A C 1
ATOM 709 O O . ARG A 1 87 ? -9.214 -5.960 12.672 1.00 94.00 87 ARG A O 1
ATOM 716 N N . ASN A 1 88 ? -10.091 -7.523 14.025 1.00 92.75 88 ASN A N 1
ATOM 717 C CA . ASN A 1 88 ? -9.165 -7.264 15.123 1.00 92.75 88 ASN A CA 1
ATOM 718 C C . ASN A 1 88 ? -7.721 -7.625 14.758 1.00 92.75 88 ASN A C 1
ATOM 720 O O . ASN A 1 88 ? -6.806 -6.891 15.138 1.00 92.75 88 ASN A O 1
ATOM 724 N N . GLU A 1 89 ? -7.515 -8.693 13.989 1.00 91.25 89 GLU A N 1
ATOM 725 C CA . GLU A 1 89 ? -6.198 -9.106 13.503 1.00 91.25 89 GLU A CA 1
ATOM 726 C C . GLU A 1 89 ? -5.635 -8.096 12.510 1.00 91.25 89 GLU A C 1
ATOM 728 O O . GLU A 1 89 ? -4.518 -7.613 12.696 1.00 91.25 89 GLU A O 1
ATOM 733 N N . VAL A 1 90 ? -6.444 -7.664 11.536 1.00 91.19 90 VAL A N 1
ATOM 734 C CA . VAL A 1 90 ? -6.040 -6.633 10.568 1.00 91.19 90 VAL A CA 1
ATOM 735 C C . VAL A 1 90 ? -5.616 -5.348 11.290 1.00 91.19 90 VAL A C 1
ATOM 737 O O . VAL A 1 90 ? -4.580 -4.757 10.977 1.00 91.19 90 VAL A O 1
ATOM 740 N N . LEU A 1 91 ? -6.379 -4.908 12.296 1.00 90.81 91 LEU A N 1
ATOM 741 C CA . LEU A 1 91 ? -6.043 -3.705 13.061 1.00 90.81 91 LEU A CA 1
ATOM 742 C C . LEU A 1 91 ? -4.792 -3.876 13.930 1.00 90.81 91 LEU A C 1
ATOM 744 O O . LEU A 1 91 ? -4.067 -2.897 14.129 1.00 90.81 91 LEU A O 1
ATOM 748 N N . LYS A 1 92 ? -4.542 -5.075 14.470 1.00 89.06 92 LYS A N 1
ATOM 749 C CA . LYS A 1 92 ? -3.299 -5.391 15.192 1.00 89.06 92 LYS A CA 1
ATOM 750 C C . LYS A 1 92 ? -2.105 -5.358 14.239 1.00 89.06 92 LYS A C 1
ATOM 752 O O . LYS A 1 92 ? -1.120 -4.696 14.557 1.00 89.06 92 LYS A O 1
ATOM 757 N N . LEU A 1 93 ? -2.223 -5.970 13.062 1.00 87.00 93 LEU A N 1
ATOM 758 C CA . LEU A 1 93 ? -1.185 -5.968 12.031 1.00 87.00 93 LEU A CA 1
ATOM 759 C C . LEU A 1 93 ? -0.865 -4.544 11.562 1.00 87.00 93 LEU A C 1
ATOM 761 O O . LEU A 1 93 ? 0.297 -4.151 11.529 1.00 87.00 93 LEU A O 1
ATOM 765 N N . ALA A 1 94 ? -1.889 -3.735 11.285 1.00 86.56 94 ALA A N 1
ATOM 766 C CA . ALA A 1 94 ? -1.717 -2.339 10.893 1.00 86.56 94 ALA A CA 1
ATOM 767 C C . ALA A 1 94 ? -1.034 -1.505 11.994 1.00 86.56 94 ALA A C 1
ATOM 769 O O . ALA A 1 94 ? -0.142 -0.709 11.708 1.00 86.56 94 ALA A O 1
ATOM 770 N N . ARG A 1 95 ? -1.399 -1.712 13.268 1.00 85.62 95 ARG A N 1
ATOM 771 C CA . ARG A 1 95 ? -0.727 -1.074 14.416 1.00 85.62 95 ARG A CA 1
ATOM 772 C C . ARG A 1 95 ? 0.730 -1.505 14.543 1.00 85.62 95 ARG A C 1
ATOM 774 O O . ARG A 1 95 ? 1.593 -0.654 14.744 1.00 85.62 95 ARG A O 1
ATOM 781 N N . HIS A 1 96 ? 0.996 -2.803 14.432 1.00 80.75 96 HIS A N 1
ATOM 782 C CA . HIS A 1 96 ? 2.347 -3.348 14.497 1.00 80.75 96 HIS A CA 1
ATOM 783 C C . HIS A 1 96 ? 3.211 -2.793 13.364 1.00 80.75 96 HIS A C 1
ATOM 785 O O . HIS A 1 96 ? 4.322 -2.333 13.616 1.00 80.75 96 HIS A O 1
ATOM 791 N N . LEU A 1 97 ? 2.663 -2.728 12.146 1.00 82.56 97 LEU A N 1
ATOM 792 C CA . LEU A 1 97 ? 3.328 -2.086 11.024 1.00 82.56 97 LEU A CA 1
ATOM 793 C C . LEU A 1 97 ? 3.672 -0.637 11.345 1.00 82.56 97 LEU A C 1
ATOM 795 O O . LEU A 1 97 ? 4.816 -0.250 11.176 1.00 82.56 97 LEU A O 1
ATOM 799 N N . MET A 1 98 ? 2.714 0.170 11.799 1.00 81.56 98 MET A N 1
ATOM 800 C CA . MET A 1 98 ? 2.978 1.591 12.030 1.00 81.56 98 MET A CA 1
ATOM 801 C C . MET A 1 98 ? 4.009 1.828 13.136 1.00 81.56 98 MET A C 1
ATOM 803 O O . MET A 1 98 ? 4.832 2.730 13.000 1.00 81.56 98 MET A O 1
ATOM 807 N N . ARG A 1 99 ? 4.022 0.991 14.182 1.00 77.31 99 ARG A N 1
ATOM 808 C CA . ARG A 1 99 ? 5.063 1.015 15.225 1.00 77.31 99 ARG A CA 1
ATOM 809 C C . ARG A 1 99 ? 6.445 0.669 14.669 1.00 77.31 99 ARG A C 1
ATOM 811 O O . ARG A 1 99 ? 7.430 1.277 15.070 1.00 77.31 99 ARG A O 1
ATOM 818 N N . ASN A 1 100 ? 6.502 -0.260 13.716 1.00 74.94 100 ASN A N 1
ATOM 819 C CA . ASN A 1 100 ? 7.743 -0.763 13.128 1.00 74.94 100 ASN A CA 1
ATOM 820 C C . ASN A 1 100 ? 8.049 -0.191 11.737 1.00 74.94 100 ASN A C 1
ATOM 822 O O . ASN A 1 100 ? 8.988 -0.646 11.087 1.00 74.94 100 ASN A O 1
ATOM 826 N N . LEU A 1 101 ? 7.302 0.821 11.277 1.00 77.50 101 LEU A N 1
ATOM 827 C CA . LEU A 1 101 ? 7.343 1.305 9.894 1.00 77.50 101 LEU A CA 1
ATOM 828 C C . LEU A 1 101 ? 8.754 1.735 9.503 1.00 77.50 101 LEU A C 1
ATOM 830 O O . LEU A 1 101 ? 9.217 1.457 8.404 1.00 77.50 101 LEU A O 1
ATOM 834 N N . ARG A 1 102 ? 9.459 2.359 10.444 1.00 71.31 102 ARG A N 1
ATOM 835 C CA . ARG A 1 102 ? 10.855 2.754 10.290 1.00 71.31 102 ARG A CA 1
ATOM 836 C C . ARG A 1 102 ? 11.773 1.563 10.008 1.00 71.31 102 ARG A C 1
ATOM 838 O O . ARG A 1 102 ? 12.583 1.640 9.093 1.00 71.31 102 ARG A O 1
ATOM 845 N N . SER A 1 103 ? 11.644 0.485 10.780 1.00 72.88 103 SER A N 1
ATOM 846 C CA . SER A 1 103 ? 12.438 -0.737 10.596 1.00 72.88 103 SER A CA 1
ATOM 847 C C . SER A 1 103 ? 12.121 -1.390 9.250 1.00 72.88 103 SER A C 1
ATOM 849 O O . SER A 1 103 ? 13.019 -1.642 8.455 1.00 72.88 103 SER A O 1
ATOM 851 N N . VAL A 1 104 ? 10.828 -1.518 8.930 1.00 73.00 104 VAL A N 1
ATOM 852 C CA . VAL A 1 104 ? 10.352 -2.072 7.653 1.00 73.00 104 VAL A CA 1
ATOM 853 C C . VAL A 1 104 ? 10.895 -1.288 6.457 1.00 73.00 104 VAL A C 1
ATOM 855 O O . VAL A 1 104 ? 11.316 -1.875 5.462 1.00 73.00 104 VAL A O 1
ATOM 858 N N . LEU A 1 105 ? 10.905 0.042 6.545 1.00 74.12 105 LEU A N 1
ATOM 859 C CA . LEU A 1 105 ? 11.440 0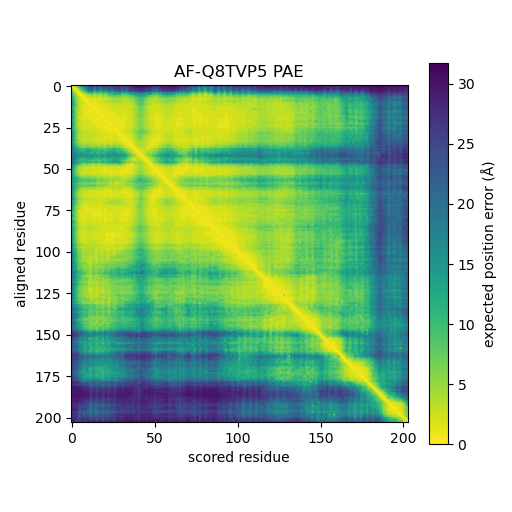.886 5.486 1.00 74.12 105 LEU A CA 1
ATOM 860 C C . LEU A 1 105 ? 12.961 0.787 5.379 1.00 74.12 105 LEU A C 1
ATOM 862 O O . LEU A 1 105 ? 13.452 0.770 4.259 1.00 74.12 105 LEU A O 1
ATOM 866 N N . LYS A 1 106 ? 13.692 0.670 6.496 1.00 74.00 106 LYS A N 1
ATOM 867 C CA . LYS A 1 106 ? 15.144 0.428 6.479 1.00 74.00 106 LYS A CA 1
ATOM 868 C C . LYS A 1 106 ? 15.495 -0.886 5.782 1.00 74.00 106 LYS A C 1
ATOM 870 O O . LYS A 1 106 ? 16.370 -0.876 4.930 1.00 74.00 106 LYS A O 1
ATOM 875 N N . THR A 1 107 ? 14.788 -1.979 6.072 1.00 73.31 107 THR A N 1
ATOM 876 C CA . THR A 1 107 ? 14.994 -3.258 5.368 1.00 73.31 107 THR A CA 1
ATOM 877 C C . THR A 1 107 ? 14.720 -3.121 3.871 1.00 73.31 107 THR A C 1
ATOM 879 O O . THR A 1 107 ? 15.511 -3.580 3.052 1.00 73.31 107 THR A O 1
ATOM 882 N N . LEU A 1 108 ? 13.648 -2.410 3.501 1.00 72.81 108 LEU A N 1
ATOM 883 C CA . LEU A 1 108 ? 13.359 -2.105 2.100 1.00 72.81 108 LEU A CA 1
ATOM 884 C C . LEU A 1 108 ? 14.498 -1.326 1.424 1.00 72.81 108 LEU A C 1
ATOM 886 O O . LEU A 1 108 ? 14.768 -1.584 0.259 1.00 72.81 108 LEU A O 1
ATOM 890 N N . LEU A 1 109 ? 15.183 -0.408 2.118 1.00 70.75 109 LEU A N 1
ATOM 891 C CA . LEU A 1 109 ? 16.315 0.331 1.540 1.00 70.75 109 LEU A CA 1
ATOM 892 C C . LEU A 1 109 ? 17.436 -0.594 1.064 1.00 70.75 109 LEU A C 1
ATOM 894 O O . LEU A 1 109 ? 17.916 -0.429 -0.056 1.00 70.75 109 LEU A O 1
ATOM 898 N N . THR A 1 110 ? 17.817 -1.563 1.895 1.00 69.44 110 THR A N 1
ATOM 899 C CA . THR A 1 110 ? 18.883 -2.525 1.585 1.00 69.44 110 THR A CA 1
ATOM 900 C C . THR A 1 110 ? 18.526 -3.407 0.391 1.00 69.44 110 THR A C 1
ATOM 902 O O . THR A 1 110 ? 19.396 -3.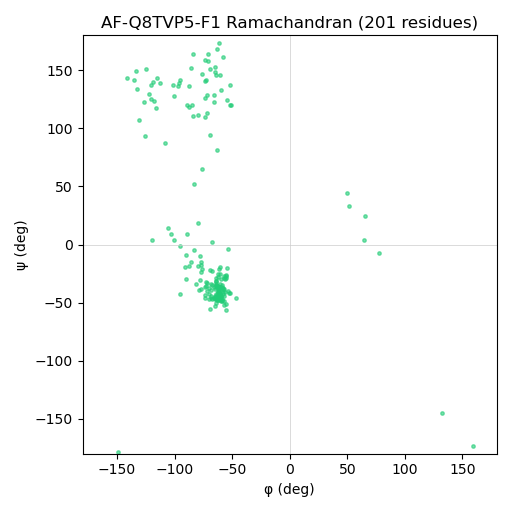799 -0.371 1.00 69.44 110 THR A O 1
ATOM 905 N N . GLU A 1 111 ? 17.243 -3.698 0.186 1.00 69.69 111 GLU A N 1
ATOM 906 C CA . GLU A 1 111 ? 16.785 -4.465 -0.978 1.00 69.69 111 GLU A CA 1
ATOM 907 C C . GLU A 1 111 ? 16.729 -3.614 -2.257 1.00 69.69 111 GLU A C 1
ATOM 909 O O . GLU A 1 111 ? 16.916 -4.117 -3.365 1.00 69.69 111 GLU A O 1
ATOM 914 N N . ILE A 1 112 ? 16.467 -2.311 -2.117 1.00 74.69 112 ILE A N 1
ATOM 915 C CA . ILE A 1 112 ? 16.312 -1.376 -3.236 1.00 74.69 112 ILE A CA 1
ATOM 916 C C . ILE A 1 112 ? 17.657 -0.961 -3.848 1.00 74.69 112 ILE A C 1
ATOM 918 O O . ILE A 1 112 ? 17.678 -0.580 -5.020 1.00 74.69 112 ILE A O 1
ATOM 922 N N . SER A 1 113 ? 18.767 -1.049 -3.108 1.00 67.00 113 SER A N 1
ATOM 923 C CA . SER A 1 113 ? 20.111 -0.735 -3.626 1.00 67.00 113 SER A CA 1
ATOM 924 C C . SER A 1 113 ? 20.490 -1.575 -4.853 1.00 67.00 113 SER A C 1
ATOM 926 O O . SER A 1 113 ? 21.214 -1.097 -5.719 1.00 67.00 113 SER A O 1
ATOM 928 N N . ASN A 1 114 ? 19.924 -2.779 -4.977 1.00 69.25 114 ASN A N 1
ATOM 929 C CA . ASN A 1 114 ? 20.146 -3.689 -6.103 1.00 69.25 114 ASN A CA 1
ATOM 930 C C . ASN A 1 114 ? 19.271 -3.381 -7.336 1.00 69.25 114 ASN A C 1
ATOM 932 O O . ASN A 1 114 ? 19.393 -4.041 -8.367 1.00 69.25 114 ASN A O 1
ATOM 936 N N . LEU A 1 115 ? 18.345 -2.418 -7.252 1.00 74.69 115 LEU A N 1
ATOM 937 C CA . LEU A 1 115 ? 17.472 -2.058 -8.370 1.00 74.69 115 LEU A CA 1
ATOM 938 C C . LEU A 1 115 ? 18.146 -1.036 -9.297 1.00 74.69 115 LEU A C 1
ATOM 940 O O . LEU A 1 115 ? 18.878 -0.165 -8.828 1.00 74.69 115 LEU A O 1
ATOM 944 N N . PRO A 1 116 ? 17.799 -1.022 -10.601 1.00 78.81 116 PRO A N 1
ATOM 945 C CA . PRO A 1 116 ? 18.214 0.052 -11.494 1.00 78.81 116 PRO A CA 1
ATOM 946 C C . PRO A 1 116 ? 17.847 1.414 -10.907 1.00 78.81 116 PRO A C 1
ATOM 948 O O . PRO A 1 116 ? 16.722 1.607 -10.438 1.00 78.81 116 PRO A O 1
ATOM 951 N N . TYR A 1 117 ? 18.759 2.376 -10.994 1.00 72.88 117 TYR A N 1
ATOM 952 C CA . TYR A 1 117 ? 18.672 3.669 -10.310 1.00 72.88 117 TYR A CA 1
ATOM 953 C C . TYR A 1 117 ? 17.307 4.373 -10.417 1.00 72.88 117 TYR A C 1
ATOM 955 O O . TYR A 1 117 ? 16.715 4.794 -9.420 1.00 72.88 117 TYR A O 1
ATOM 963 N N . LYS A 1 118 ? 16.730 4.425 -11.627 1.00 73.25 118 LYS A N 1
ATOM 964 C CA . LYS A 1 118 ? 15.400 5.017 -11.870 1.00 73.25 118 LYS A CA 1
ATOM 965 C C . LYS A 1 118 ? 14.278 4.282 -11.122 1.00 73.25 118 LYS A C 1
ATOM 967 O O . LYS A 1 118 ? 13.322 4.907 -10.654 1.00 73.25 118 LYS A O 1
ATOM 972 N N . ARG A 1 119 ? 14.368 2.952 -11.013 1.00 75.56 119 ARG A N 1
ATOM 973 C CA . ARG A 1 119 ? 13.419 2.116 -10.264 1.00 75.56 119 ARG A CA 1
ATOM 974 C C . ARG A 1 119 ? 13.637 2.292 -8.764 1.00 75.56 119 ARG A C 1
ATOM 976 O O . ARG A 1 119 ? 12.652 2.509 -8.061 1.00 75.56 119 ARG A O 1
ATOM 983 N N . ALA A 1 120 ? 14.889 2.309 -8.308 1.00 74.44 120 ALA A N 1
ATOM 984 C CA . ALA A 1 120 ? 15.241 2.562 -6.917 1.00 74.44 120 ALA A CA 1
ATOM 985 C C . ALA A 1 120 ? 14.659 3.895 -6.423 1.00 74.44 120 ALA A C 1
ATOM 987 O O . ALA A 1 120 ? 13.816 3.900 -5.526 1.00 74.44 120 ALA A O 1
ATOM 988 N N . ARG A 1 121 ? 14.958 5.013 -7.100 1.00 74.25 121 ARG A N 1
ATOM 989 C CA . ARG A 1 121 ? 14.410 6.348 -6.778 1.00 74.25 121 ARG A CA 1
ATOM 990 C C . ARG A 1 121 ? 12.880 6.363 -6.688 1.00 74.25 121 ARG A C 1
ATOM 992 O O . ARG A 1 121 ? 12.310 6.959 -5.774 1.00 74.25 121 ARG A O 1
ATOM 999 N N . ARG A 1 122 ? 12.188 5.672 -7.601 1.00 77.62 122 ARG A N 1
ATOM 1000 C CA . ARG A 1 122 ? 10.717 5.580 -7.594 1.00 77.62 122 ARG A CA 1
ATOM 1001 C C . ARG A 1 122 ? 10.185 4.850 -6.360 1.00 77.62 122 ARG A C 1
ATOM 1003 O O . ARG A 1 122 ? 9.190 5.291 -5.782 1.00 77.62 122 ARG A O 1
ATOM 1010 N N . VAL A 1 123 ? 10.793 3.725 -5.993 1.00 76.62 123 VAL A N 1
ATOM 1011 C CA . VAL A 1 123 ? 10.400 2.948 -4.807 1.00 76.62 123 VAL A CA 1
ATOM 1012 C C . VAL A 1 123 ? 10.658 3.780 -3.547 1.00 76.62 123 VAL A C 1
ATOM 1014 O O . VAL A 1 123 ? 9.763 3.935 -2.717 1.00 76.62 123 VAL A O 1
ATOM 1017 N N . LEU A 1 124 ? 11.815 4.434 -3.476 1.00 76.94 124 LEU A N 1
ATOM 1018 C CA . LEU A 1 124 ? 12.239 5.274 -2.354 1.00 76.94 124 LEU A CA 1
ATOM 1019 C C . LEU A 1 124 ? 11.311 6.464 -2.132 1.00 76.94 124 LEU A C 1
ATOM 1021 O O . LEU A 1 124 ? 10.825 6.669 -1.022 1.00 76.94 124 LEU A O 1
ATOM 1025 N N . ALA A 1 125 ? 10.952 7.186 -3.191 1.00 75.12 125 ALA A N 1
ATOM 1026 C CA . ALA A 1 125 ? 10.018 8.299 -3.084 1.00 75.12 125 ALA A CA 1
ATOM 1027 C C . ALA A 1 125 ? 8.634 7.873 -2.565 1.00 75.12 125 ALA A C 1
ATOM 1029 O O . ALA A 1 125 ? 7.967 8.622 -1.848 1.00 75.12 125 ALA A O 1
ATOM 1030 N N . ARG A 1 126 ? 8.178 6.665 -2.921 1.00 77.44 126 ARG A N 1
ATOM 1031 C CA . ARG A 1 126 ? 6.915 6.109 -2.410 1.00 77.44 126 ARG A CA 1
ATOM 1032 C C . ARG A 1 126 ? 7.036 5.669 -0.952 1.00 77.44 126 ARG A C 1
ATOM 1034 O O . ARG A 1 126 ? 6.078 5.853 -0.203 1.00 77.44 126 ARG A O 1
ATOM 1041 N N . GLY A 1 127 ? 8.188 5.126 -0.561 1.00 77.75 127 GLY A N 1
ATOM 1042 C CA . GLY A 1 127 ? 8.508 4.770 0.821 1.00 77.75 127 GLY A CA 1
ATOM 1043 C C . GLY A 1 127 ? 8.542 6.002 1.721 1.00 77.75 127 GLY A C 1
ATOM 1044 O O . GLY A 1 127 ? 7.848 6.042 2.726 1.00 77.75 127 GLY A O 1
ATOM 1045 N N . LEU A 1 128 ? 9.224 7.067 1.301 1.00 74.38 128 LEU A N 1
ATOM 1046 C CA . LEU A 1 128 ? 9.249 8.341 2.023 1.00 74.38 128 LEU A CA 1
ATOM 1047 C C . LEU A 1 128 ? 7.864 8.983 2.123 1.00 74.38 128 LEU A C 1
ATOM 1049 O O . LEU A 1 128 ? 7.476 9.459 3.189 1.00 74.38 128 LEU A O 1
ATOM 1053 N N . ALA A 1 129 ? 7.073 8.946 1.046 1.00 74.50 129 ALA A N 1
ATOM 1054 C CA . ALA A 1 129 ? 5.696 9.426 1.104 1.00 74.50 129 ALA A CA 1
ATOM 1055 C C . ALA A 1 129 ? 4.864 8.664 2.153 1.00 74.50 129 ALA A C 1
ATOM 1057 O O . ALA A 1 129 ? 4.008 9.251 2.811 1.00 74.50 129 ALA A O 1
ATOM 1058 N N . LEU A 1 130 ? 5.127 7.366 2.326 1.00 77.06 130 LEU A N 1
ATOM 1059 C CA . LEU A 1 130 ? 4.518 6.548 3.369 1.00 77.06 130 LEU A CA 1
ATOM 1060 C C . LEU A 1 130 ? 4.999 6.967 4.771 1.00 77.06 130 LEU A C 1
ATOM 1062 O O . LEU A 1 130 ? 4.157 7.129 5.658 1.00 77.06 130 LEU A O 1
ATOM 1066 N N . THR A 1 131 ? 6.308 7.179 4.957 1.00 73.44 131 THR A N 1
ATOM 1067 C CA . THR A 1 131 ? 6.915 7.625 6.227 1.00 73.44 131 THR A CA 1
ATOM 1068 C C . THR A 1 131 ? 6.315 8.935 6.717 1.00 73.44 131 THR A C 1
ATOM 1070 O O . THR A 1 131 ? 5.921 9.043 7.873 1.00 73.44 131 THR A O 1
ATOM 1073 N N . PHE A 1 132 ? 6.220 9.925 5.827 1.00 68.00 132 PHE A N 1
ATOM 1074 C CA . PHE A 1 132 ? 5.856 11.300 6.178 1.00 68.00 132 PHE A CA 1
ATOM 1075 C C . PHE A 1 132 ? 4.357 11.585 6.161 1.00 68.00 132 PHE A C 1
ATOM 1077 O O . PHE A 1 132 ? 3.958 12.745 6.218 1.00 68.00 132 PHE A O 1
ATOM 1084 N N . ASP A 1 133 ? 3.516 10.559 6.021 1.00 68.56 133 ASP A N 1
ATOM 1085 C CA . ASP A 1 133 ? 2.086 10.757 5.758 1.00 68.56 133 ASP A CA 1
ATOM 1086 C C . ASP A 1 133 ? 1.817 11.690 4.565 1.00 68.56 133 ASP A C 1
ATOM 1088 O O . ASP A 1 133 ? 0.853 12.459 4.525 1.00 68.56 133 ASP A O 1
ATOM 1092 N N . ALA A 1 134 ? 2.693 11.658 3.563 1.00 66.56 134 ALA A N 1
ATOM 1093 C CA . ALA A 1 134 ? 2.516 12.488 2.392 1.00 66.56 134 ALA A CA 1
ATOM 1094 C C . ALA A 1 134 ? 1.427 11.889 1.495 1.00 66.56 134 ALA A C 1
ATOM 1096 O O . ALA A 1 134 ? 1.262 10.670 1.353 1.00 66.56 134 ALA A O 1
ATOM 1097 N N . ARG A 1 135 ? 0.679 12.765 0.815 1.00 65.31 135 ARG A N 1
ATOM 1098 C CA . ARG A 1 135 ? -0.276 12.315 -0.202 1.00 65.31 135 ARG A CA 1
ATOM 1099 C C . ARG A 1 135 ? 0.481 11.561 -1.305 1.00 65.31 135 ARG A C 1
ATOM 1101 O O . ARG A 1 135 ? 1.571 11.980 -1.678 1.00 65.31 135 ARG A O 1
ATOM 1108 N N . PRO A 1 136 ? -0.104 10.519 -1.923 1.00 61.09 136 PRO A N 1
ATOM 1109 C CA . PRO A 1 136 ? 0.539 9.811 -3.033 1.00 61.09 136 PRO A CA 1
ATOM 1110 C C . PRO A 1 136 ? 0.916 10.712 -4.214 1.00 61.09 136 PRO A C 1
ATOM 1112 O O . PRO A 1 136 ? 1.910 10.449 -4.878 1.00 61.09 136 PRO A O 1
ATOM 1115 N N . SER A 1 137 ? 0.162 11.793 -4.441 1.00 63.59 137 SER A N 1
ATOM 1116 C CA . SER A 1 137 ? 0.479 12.834 -5.429 1.00 63.59 137 SER A CA 1
ATOM 1117 C C . SER A 1 137 ? 1.811 13.544 -5.165 1.00 63.59 137 SER A C 1
ATOM 1119 O O . SER A 1 137 ? 2.361 14.158 -6.069 1.00 63.59 137 SER A O 1
ATOM 1121 N N . ASN A 1 138 ? 2.330 13.470 -3.938 1.00 66.75 138 ASN A N 1
ATOM 1122 C CA . ASN A 1 138 ? 3.621 14.035 -3.567 1.00 66.75 138 ASN A CA 1
ATOM 1123 C C . ASN A 1 138 ? 4.776 13.069 -3.867 1.00 66.75 138 ASN A C 1
ATOM 1125 O O . ASN A 1 138 ? 5.913 13.512 -3.888 1.00 66.75 138 ASN A O 1
ATOM 1129 N N . SER A 1 139 ? 4.518 11.779 -4.123 1.00 68.81 139 SER A N 1
ATOM 1130 C CA . SER A 1 139 ? 5.583 10.809 -4.416 1.00 68.81 139 SER A CA 1
ATOM 1131 C C . SER A 1 139 ? 6.388 11.159 -5.676 1.00 68.81 139 SER A C 1
ATOM 1133 O O . SER A 1 139 ? 7.609 11.101 -5.586 1.00 68.81 139 SER A O 1
ATOM 1135 N N . PRO A 1 140 ? 5.787 11.577 -6.810 1.00 71.94 140 PRO A N 1
ATOM 1136 C CA . PRO A 1 140 ? 6.559 12.100 -7.939 1.00 71.94 140 PRO A CA 1
ATOM 1137 C C . PRO A 1 140 ? 7.445 13.289 -7.551 1.00 71.94 140 PRO A C 1
ATOM 1139 O O . PRO A 1 140 ? 8.612 13.292 -7.883 1.00 71.94 140 PRO A O 1
ATOM 1142 N N . ARG A 1 141 ? 6.952 14.220 -6.728 1.00 72.50 141 ARG A N 1
ATOM 1143 C CA . ARG A 1 141 ? 7.735 15.394 -6.294 1.00 72.50 141 ARG A CA 1
ATOM 1144 C C . ARG A 1 141 ? 8.889 15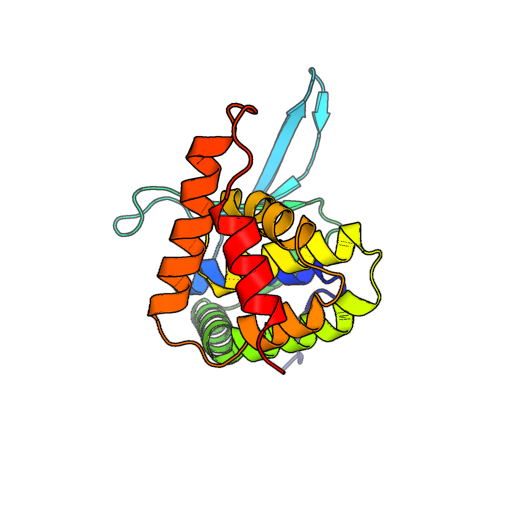.038 -5.368 1.00 72.50 141 ARG A C 1
ATOM 1146 O O . ARG A 1 141 ? 9.957 15.619 -5.465 1.00 72.50 141 ARG A O 1
ATOM 1153 N N . ILE A 1 142 ? 8.669 14.086 -4.461 1.00 70.19 142 ILE A N 1
ATOM 1154 C CA . ILE A 1 142 ? 9.739 13.538 -3.623 1.00 70.19 142 ILE A CA 1
ATOM 1155 C C . ILE A 1 142 ? 10.777 12.856 -4.515 1.00 70.19 142 ILE A C 1
ATOM 1157 O O . ILE A 1 142 ? 11.962 13.010 -4.268 1.00 70.19 142 ILE A O 1
ATOM 1161 N N . ARG A 1 143 ? 10.351 12.137 -5.564 1.00 70.69 143 ARG A N 1
ATOM 1162 C CA . ARG A 1 143 ? 11.277 11.562 -6.545 1.00 70.69 143 ARG A CA 1
ATOM 1163 C C . ARG A 1 143 ? 12.079 12.661 -7.236 1.00 70.69 143 ARG A C 1
ATOM 1165 O O . ARG A 1 143 ? 13.279 12.493 -7.324 1.00 70.69 143 ARG A O 1
ATOM 1172 N N . ASP A 1 144 ? 11.457 13.755 -7.661 1.00 71.38 144 ASP A N 1
ATOM 1173 C CA . ASP A 1 144 ? 12.170 14.863 -8.311 1.00 71.38 144 ASP A CA 1
ATOM 1174 C C . ASP A 1 144 ? 13.206 15.495 -7.353 1.00 71.38 144 ASP A C 1
ATOM 1176 O O . ASP A 1 144 ? 14.328 15.781 -7.750 1.00 71.38 144 ASP A O 1
ATOM 1180 N N . VAL A 1 145 ? 12.891 15.604 -6.054 1.00 68.12 145 VAL A N 1
ATOM 1181 C CA . VAL A 1 145 ? 13.882 15.992 -5.031 1.00 68.12 145 VAL A CA 1
ATOM 1182 C C . VAL A 1 145 ? 15.027 14.980 -4.971 1.00 68.12 145 VAL A C 1
ATOM 1184 O O . VAL A 1 145 ? 16.179 15.382 -5.019 1.00 68.12 145 VAL A O 1
ATOM 1187 N N . LEU A 1 146 ? 14.727 13.675 -4.926 1.00 69.94 146 LEU A N 1
ATOM 1188 C CA . LEU A 1 146 ? 15.743 12.614 -4.981 1.00 69.94 146 LEU A CA 1
ATOM 1189 C C . LEU A 1 146 ? 16.549 12.622 -6.291 1.00 69.94 146 LEU A C 1
ATOM 1191 O O . LEU A 1 146 ? 17.620 12.020 -6.327 1.00 69.94 146 LEU A O 1
ATOM 1195 N N . GLU A 1 147 ? 16.028 13.222 -7.366 1.00 68.44 147 GLU A N 1
ATOM 1196 C CA . GLU A 1 147 ? 16.714 13.303 -8.654 1.00 68.44 147 GLU A CA 1
ATOM 1197 C C . GLU A 1 147 ? 17.874 14.294 -8.642 1.00 68.44 147 GLU A C 1
ATOM 1199 O O . GLU A 1 147 ? 18.886 14.034 -9.294 1.00 68.44 147 GLU A O 1
ATOM 1204 N N . GLU A 1 148 ? 17.736 15.355 -7.852 1.00 64.00 148 GLU A N 1
ATOM 1205 C CA . GLU A 1 148 ? 18.715 16.432 -7.690 1.00 64.00 148 GLU A CA 1
ATOM 1206 C C . GLU A 1 148 ? 19.719 16.173 -6.559 1.00 64.00 148 GLU A C 1
ATOM 1208 O O . GLU A 1 148 ? 20.706 16.894 -6.429 1.00 64.00 148 GLU A O 1
ATOM 1213 N N . LEU A 1 149 ? 19.497 15.137 -5.742 1.00 61.66 149 LEU A N 1
ATOM 1214 C CA . LEU A 1 149 ? 20.469 14.739 -4.730 1.00 61.66 149 LEU A CA 1
ATOM 1215 C C . LEU A 1 149 ? 21.678 14.056 -5.379 1.00 61.66 149 LEU A C 1
ATOM 1217 O O . LEU A 1 149 ? 21.492 13.235 -6.284 1.00 61.66 149 LEU 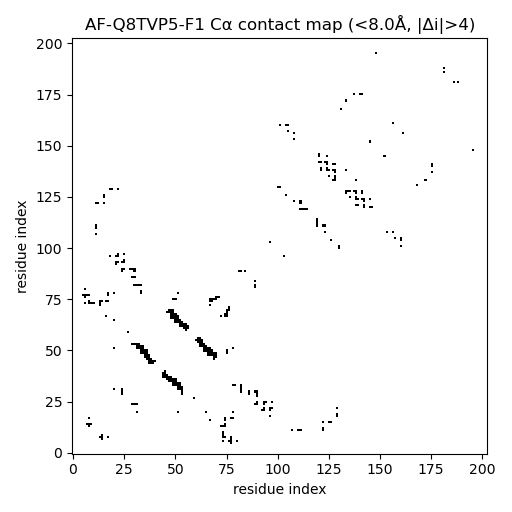A O 1
ATOM 1221 N N . PRO A 1 150 ? 22.903 14.323 -4.885 1.00 54.59 150 PRO A N 1
ATOM 1222 C CA . PRO A 1 150 ? 24.083 13.573 -5.301 1.00 54.59 150 PRO A CA 1
ATOM 1223 C C . PRO A 1 150 ? 23.892 12.075 -5.016 1.00 54.59 150 PRO A C 1
ATOM 1225 O O . PRO A 1 150 ? 23.065 11.699 -4.183 1.00 54.59 150 PRO A O 1
ATOM 1228 N N . ASP A 1 151 ? 24.691 11.220 -5.663 1.00 58.44 151 ASP A N 1
ATOM 1229 C CA . ASP A 1 151 ? 24.559 9.746 -5.696 1.00 58.44 151 ASP A CA 1
ATOM 1230 C C . ASP A 1 151 ? 24.486 9.022 -4.334 1.00 58.44 151 ASP A C 1
ATOM 1232 O O . ASP A 1 151 ? 24.228 7.822 -4.261 1.00 58.44 151 ASP A O 1
ATOM 1236 N N . ARG A 1 152 ? 24.617 9.746 -3.221 1.00 60.00 152 ARG A N 1
ATOM 1237 C CA . ARG A 1 152 ? 24.474 9.267 -1.843 1.00 60.00 152 ARG A CA 1
ATOM 1238 C C . ARG A 1 152 ? 23.012 9.217 -1.379 1.00 60.00 152 ARG A C 1
ATOM 1240 O O . ARG A 1 152 ? 22.658 9.718 -0.309 1.00 60.00 152 ARG A O 1
ATOM 1247 N N . LEU A 1 153 ? 22.159 8.559 -2.166 1.00 61.66 153 LEU A N 1
ATOM 1248 C CA . LEU A 1 153 ? 20.767 8.257 -1.802 1.00 61.66 153 LEU A CA 1
ATOM 1249 C C . LEU A 1 153 ? 20.682 7.524 -0.458 1.00 61.66 153 LEU A C 1
ATOM 1251 O O . LEU A 1 153 ? 19.827 7.840 0.365 1.00 61.66 153 LEU A O 1
ATOM 1255 N N . GLU A 1 154 ? 21.597 6.590 -0.211 1.00 58.19 154 GLU A N 1
ATOM 1256 C CA . GLU A 1 154 ? 21.673 5.843 1.042 1.00 58.19 154 GLU A CA 1
ATOM 1257 C C . GLU A 1 154 ? 21.916 6.758 2.250 1.00 58.19 154 GLU A C 1
ATOM 1259 O O . GLU A 1 154 ? 21.174 6.676 3.226 1.00 58.19 154 GLU A O 1
ATOM 1264 N N . SER A 1 155 ? 22.864 7.698 2.176 1.00 61.12 155 SER A N 1
ATOM 1265 C CA . SER A 1 155 ? 23.122 8.660 3.259 1.00 61.12 155 SER A CA 1
ATOM 1266 C C . SER A 1 155 ? 21.922 9.573 3.507 1.00 61.12 155 SER A C 1
ATOM 1268 O O . SER A 1 155 ? 21.529 9.771 4.660 1.00 61.12 155 SER A O 1
ATOM 1270 N N . PHE A 1 156 ? 21.290 10.072 2.435 1.00 62.31 156 PHE A N 1
ATOM 1271 C CA . PHE A 1 156 ? 20.058 10.851 2.548 1.00 62.31 156 PHE A CA 1
ATOM 1272 C C . PHE A 1 156 ? 18.968 10.050 3.259 1.00 62.31 156 PHE A C 1
ATOM 1274 O O . PHE A 1 156 ? 18.261 10.589 4.101 1.00 62.31 156 PHE A O 1
ATOM 1281 N N . LEU A 1 157 ? 18.842 8.759 2.970 1.00 61.25 157 LEU A N 1
ATOM 1282 C CA . LEU A 1 157 ? 17.794 7.909 3.519 1.00 61.25 157 LEU A CA 1
ATOM 1283 C C . LEU A 1 157 ? 18.096 7.396 4.923 1.00 61.25 157 LEU A C 1
ATOM 1285 O O . LEU A 1 157 ? 17.170 7.289 5.719 1.00 61.25 157 LEU A O 1
ATOM 1289 N N . ILE A 1 158 ? 19.354 7.133 5.269 1.00 61.12 158 ILE A N 1
ATOM 1290 C CA . ILE A 1 158 ? 19.769 6.834 6.644 1.00 61.12 158 ILE A CA 1
ATOM 1291 C C . ILE A 1 158 ? 19.488 8.044 7.531 1.00 61.12 158 ILE A C 1
ATOM 1293 O O . ILE A 1 158 ? 18.901 7.879 8.603 1.00 61.12 158 ILE A O 1
ATOM 1297 N N . ARG A 1 159 ? 19.818 9.255 7.057 1.00 59.31 159 ARG A N 1
ATOM 1298 C CA . ARG A 1 159 ? 19.450 10.499 7.739 1.00 59.31 159 ARG A CA 1
ATOM 1299 C C . ARG A 1 159 ? 17.921 10.653 7.763 1.00 59.31 159 ARG A C 1
ATOM 1301 O O . ARG A 1 159 ? 17.364 10.753 8.845 1.00 59.31 159 ARG A O 1
ATOM 1308 N N . THR A 1 160 ? 17.209 10.520 6.635 1.00 58.00 160 THR A N 1
ATOM 1309 C CA . THR A 1 160 ? 15.731 10.688 6.471 1.00 58.00 160 THR A CA 1
ATOM 1310 C C . THR A 1 160 ? 14.868 9.617 7.137 1.00 58.00 160 THR A C 1
ATOM 1312 O O . THR A 1 160 ? 13.728 9.875 7.513 1.00 58.00 160 THR A O 1
ATOM 1315 N N . LEU A 1 161 ? 15.409 8.438 7.404 1.00 56.59 161 LEU A N 1
ATOM 1316 C CA . LEU A 1 161 ? 14.814 7.418 8.267 1.00 56.59 161 LEU A CA 1
ATOM 1317 C C . LEU A 1 161 ? 15.537 7.350 9.625 1.00 56.59 161 LEU A C 1
ATOM 1319 O O . LEU A 1 161 ? 15.366 6.386 10.378 1.00 56.59 161 LEU A O 1
ATOM 1323 N N . GLY A 1 162 ? 16.350 8.357 9.949 1.00 56.94 162 GLY A N 1
ATOM 1324 C CA . GLY A 1 162 ? 16.898 8.669 11.265 1.00 56.94 162 GLY A CA 1
ATOM 1325 C C . GLY A 1 162 ? 15.797 8.985 12.283 1.00 56.94 162 GLY A C 1
ATOM 1326 O O . GLY A 1 162 ? 14.610 8.969 11.963 1.00 56.94 162 GLY A O 1
ATOM 1327 N N . GLY A 1 163 ? 16.154 9.163 13.555 1.00 52.16 163 GLY A N 1
ATOM 1328 C CA . GLY A 1 163 ? 15.180 9.612 14.551 1.00 52.16 163 GLY A CA 1
ATOM 1329 C C . GLY A 1 163 ? 14.912 11.088 14.303 1.00 52.16 163 GLY A C 1
ATOM 1330 O O . GLY A 1 163 ? 15.812 11.889 14.511 1.00 52.16 163 GLY A O 1
ATOM 1331 N N . TRP A 1 164 ? 13.720 11.440 13.823 1.00 56.44 164 TRP A N 1
ATOM 1332 C CA . TRP A 1 164 ? 13.393 12.828 13.503 1.00 56.44 164 TRP A CA 1
ATOM 1333 C C . TRP A 1 164 ? 12.545 13.473 14.586 1.00 56.44 164 TRP A C 1
ATOM 1335 O O . TRP A 1 164 ? 11.540 12.889 15.003 1.00 56.44 164 TRP A O 1
ATOM 1345 N N . PRO A 1 165 ? 12.852 14.719 14.959 1.00 51.31 165 PRO A N 1
ATOM 1346 C CA . PRO A 1 165 ? 11.884 15.563 15.628 1.00 51.31 165 PRO A CA 1
ATOM 1347 C C . PRO A 1 165 ? 10.759 15.967 14.651 1.00 51.31 165 PRO A C 1
ATOM 1349 O O . PRO A 1 165 ? 10.955 16.086 13.438 1.00 51.31 165 PRO A O 1
ATOM 1352 N N . ALA A 1 166 ? 9.556 16.211 15.177 1.00 50.44 166 ALA A N 1
ATOM 1353 C CA . ALA A 1 166 ? 8.336 16.432 14.388 1.00 50.44 166 ALA A CA 1
ATOM 1354 C C . ALA A 1 166 ? 8.428 17.570 13.344 1.00 50.44 166 ALA A C 1
ATOM 1356 O O . ALA A 1 166 ? 7.758 17.512 12.307 1.00 50.44 166 ALA A O 1
ATOM 1357 N N . HIS A 1 167 ? 9.283 18.575 13.570 1.00 52.59 167 HIS A N 1
ATOM 1358 C CA . HIS A 1 167 ? 9.456 19.727 12.678 1.00 52.59 167 HIS A CA 1
ATOM 1359 C C . HIS A 1 167 ? 9.965 19.351 11.277 1.00 52.59 167 HIS A C 1
ATOM 1361 O O . HIS A 1 167 ? 9.666 20.052 10.308 1.00 52.59 167 HIS A O 1
ATOM 1367 N N . TYR A 1 168 ? 10.661 18.220 11.129 1.00 54.00 168 TYR A N 1
ATOM 1368 C CA . TYR A 1 168 ? 11.258 17.842 9.848 1.00 54.00 168 TYR A CA 1
ATOM 1369 C C . TYR A 1 168 ? 10.220 17.406 8.808 1.00 54.00 168 TYR A C 1
ATOM 1371 O O . TYR A 1 168 ? 10.327 17.725 7.626 1.00 54.00 168 TYR A O 1
ATOM 1379 N N . SER A 1 169 ? 9.132 16.774 9.257 1.00 53.84 169 SER A N 1
ATOM 1380 C CA . SER A 1 169 ? 7.980 16.462 8.402 1.00 53.84 169 SER A CA 1
ATOM 1381 C C . SER A 1 169 ? 7.307 17.726 7.842 1.00 53.84 169 SER A C 1
ATOM 1383 O O . SER A 1 169 ? 6.858 17.750 6.693 1.00 53.84 169 SER A O 1
ATOM 1385 N N . SER A 1 170 ? 7.267 18.804 8.632 1.00 58.59 170 SER A N 1
ATOM 1386 C CA . SER A 1 170 ? 6.747 20.111 8.218 1.00 58.59 170 SER A CA 1
ATOM 1387 C C . SER A 1 170 ? 7.673 20.774 7.196 1.00 58.59 170 SER A C 1
ATOM 1389 O O . SER A 1 170 ? 7.211 21.273 6.169 1.00 58.59 170 SER A O 1
ATOM 1391 N N . HIS A 1 171 ? 8.985 20.694 7.427 1.00 62.56 171 HIS A N 1
ATOM 1392 C CA . HIS A 1 171 ? 10.010 21.217 6.529 1.00 62.56 171 HIS A CA 1
ATOM 1393 C C . HIS A 1 171 ? 9.986 20.535 5.149 1.00 62.56 171 HIS A C 1
ATOM 1395 O O . HIS A 1 171 ? 9.891 21.210 4.124 1.00 62.56 171 HIS A O 1
ATOM 1401 N N . LEU A 1 172 ? 9.927 19.202 5.105 1.00 60.19 172 LEU A N 1
ATOM 1402 C CA . LEU A 1 172 ? 9.825 18.439 3.854 1.00 60.19 172 LEU A CA 1
ATOM 1403 C C . LEU A 1 172 ? 8.533 18.771 3.088 1.00 60.19 172 LEU A C 1
ATOM 1405 O O . LEU A 1 172 ? 8.534 18.950 1.869 1.00 60.19 172 LEU A O 1
ATOM 1409 N N . ASN A 1 173 ? 7.423 18.950 3.810 1.00 61.25 173 ASN A N 1
ATOM 1410 C CA . ASN A 1 173 ? 6.179 19.438 3.220 1.00 61.25 173 ASN A CA 1
ATOM 1411 C C . ASN A 1 173 ? 6.301 20.874 2.680 1.00 61.25 173 ASN A C 1
ATOM 1413 O O . ASN A 1 173 ? 5.679 21.178 1.659 1.00 61.25 173 ASN A O 1
ATOM 1417 N N . LYS A 1 174 ? 7.082 21.749 3.327 1.00 66.94 174 LYS A N 1
ATOM 1418 C CA . LYS A 1 174 ? 7.359 23.117 2.860 1.00 66.94 174 LYS A CA 1
ATOM 1419 C C . LYS A 1 174 ? 8.135 23.097 1.540 1.00 66.94 174 LYS A C 1
ATOM 1421 O O . LYS A 1 174 ? 7.681 23.749 0.605 1.00 66.94 174 LYS A O 1
ATOM 1426 N N . ILE A 1 175 ? 9.187 22.282 1.424 1.00 64.12 175 ILE A N 1
ATOM 1427 C CA . ILE A 1 175 ? 9.968 22.100 0.181 1.00 64.12 175 ILE A CA 1
ATOM 1428 C C . ILE A 1 175 ? 9.089 21.549 -0.957 1.00 64.12 175 ILE A C 1
ATOM 1430 O O . ILE A 1 175 ? 9.076 22.063 -2.074 1.00 64.12 175 ILE A O 1
ATOM 1434 N N . ILE A 1 176 ? 8.266 20.532 -0.682 1.00 61.81 176 ILE A N 1
ATOM 1435 C CA . ILE A 1 176 ? 7.350 19.968 -1.692 1.00 61.81 176 ILE A CA 1
ATOM 1436 C C . ILE A 1 176 ? 6.294 21.002 -2.137 1.00 61.81 176 ILE A C 1
ATOM 1438 O O . ILE A 1 176 ? 5.827 20.973 -3.283 1.00 61.81 176 ILE A O 1
ATOM 1442 N N . ARG A 1 177 ? 5.868 21.898 -1.234 1.00 62.03 177 ARG A N 1
ATOM 1443 C CA . ARG A 1 177 ? 4.917 22.979 -1.534 1.00 62.03 177 ARG A CA 1
ATOM 1444 C C . ARG A 1 177 ? 5.565 24.141 -2.280 1.00 62.03 177 ARG A C 1
ATOM 1446 O O . ARG A 1 177 ? 4.901 24.663 -3.169 1.00 62.03 177 ARG A O 1
ATOM 1453 N N . SER A 1 178 ? 6.799 24.533 -1.964 1.00 62.03 178 SER A N 1
ATOM 1454 C CA . SER A 1 178 ? 7.502 25.598 -2.694 1.00 62.03 178 SER A CA 1
ATOM 1455 C C . SER A 1 178 ? 7.692 25.208 -4.160 1.00 62.03 178 SER A C 1
ATOM 1457 O O . SER A 1 178 ? 7.327 25.980 -5.043 1.00 62.03 178 SER A O 1
ATOM 1459 N N . ARG A 1 179 ? 8.045 23.945 -4.437 1.00 55.78 179 ARG A N 1
ATOM 1460 C CA . ARG A 1 179 ? 8.080 23.409 -5.811 1.00 55.78 179 ARG A CA 1
ATOM 1461 C C . ARG A 1 179 ? 6.737 23.443 -6.546 1.00 55.78 179 ARG A C 1
ATOM 1463 O O . ARG A 1 179 ? 6.718 23.533 -7.764 1.00 55.78 179 ARG A O 1
ATOM 1470 N N . ARG A 1 180 ? 5.593 23.428 -5.845 1.00 50.91 180 ARG A N 1
ATOM 1471 C CA . ARG A 1 180 ? 4.268 23.585 -6.485 1.00 50.91 180 ARG A CA 1
ATOM 1472 C C . ARG A 1 180 ? 4.116 24.950 -7.166 1.00 50.91 180 ARG A C 1
ATOM 1474 O O . ARG A 1 180 ? 3.337 25.038 -8.105 1.00 50.91 180 ARG A O 1
ATOM 1481 N N . LYS A 1 181 ? 4.813 25.981 -6.675 1.00 46.59 181 LYS A N 1
ATOM 1482 C CA . LYS A 1 181 ? 4.794 27.337 -7.239 1.00 46.59 181 LYS A CA 1
ATOM 1483 C C . LYS A 1 181 ? 5.824 27.546 -8.357 1.00 46.59 181 LYS A C 1
ATOM 1485 O O . LYS A 1 181 ? 5.675 28.487 -9.114 1.00 46.59 181 LYS A O 1
ATOM 1490 N N . SER A 1 182 ? 6.845 26.693 -8.461 1.00 47.16 182 SER A N 1
ATOM 1491 C CA . SER A 1 182 ? 7.964 26.867 -9.404 1.00 47.16 182 SER A CA 1
ATOM 1492 C C . SER A 1 182 ? 7.796 26.102 -10.730 1.00 47.16 182 SER A C 1
ATOM 1494 O O . SER A 1 182 ? 8.625 26.234 -11.627 1.00 47.16 182 SER A O 1
ATOM 1496 N N . LEU A 1 183 ? 6.702 25.348 -10.898 1.00 41.25 183 LEU A N 1
ATOM 1497 C CA . LEU A 1 183 ? 6.411 24.591 -12.125 1.00 41.25 183 LEU A CA 1
ATOM 1498 C C . LEU A 1 183 ? 6.106 25.463 -13.365 1.00 41.25 183 LEU A C 1
ATOM 1500 O O . LEU A 1 183 ? 5.905 24.898 -14.433 1.00 41.25 183 LEU A O 1
ATOM 1504 N N . ASP A 1 184 ? 6.161 26.797 -13.266 1.00 42.84 184 ASP A N 1
ATOM 1505 C CA . ASP A 1 184 ? 6.105 27.720 -14.416 1.00 42.84 184 ASP A CA 1
ATOM 1506 C C . ASP A 1 184 ? 7.452 27.853 -15.162 1.00 42.84 184 ASP A C 1
ATOM 1508 O O . ASP A 1 184 ? 7.677 28.801 -15.910 1.00 42.84 184 ASP A O 1
ATOM 1512 N N . GLY A 1 185 ? 8.374 26.902 -14.974 1.00 40.81 185 GLY A N 1
ATOM 1513 C CA . GLY A 1 185 ? 9.517 26.667 -15.868 1.00 40.81 185 GLY A CA 1
ATOM 1514 C C . GLY A 1 185 ? 10.559 27.788 -15.977 1.00 40.81 185 GLY A C 1
ATOM 1515 O O . GLY A 1 185 ? 11.482 27.658 -16.771 1.00 40.81 185 GLY A O 1
ATOM 1516 N N . LYS A 1 186 ? 10.440 28.877 -15.206 1.00 38.56 186 LYS A N 1
ATOM 1517 C CA . LYS A 1 186 ? 11.293 30.074 -15.346 1.00 38.56 186 LYS A CA 1
ATOM 1518 C C . LYS A 1 186 ? 12.134 30.458 -14.132 1.00 38.56 186 LYS A C 1
ATOM 1520 O O . LYS A 1 186 ? 12.772 31.500 -14.169 1.00 38.56 186 LYS A O 1
ATOM 1525 N N . HIS A 1 187 ? 12.126 29.678 -13.057 1.00 39.16 187 HIS A N 1
ATOM 1526 C CA . HIS A 1 187 ? 12.883 30.028 -11.855 1.00 39.16 187 HIS A CA 1
ATOM 1527 C C . HIS A 1 187 ? 13.701 28.822 -11.395 1.00 39.16 187 HIS A C 1
ATOM 1529 O O . HIS A 1 187 ? 13.142 27.858 -10.867 1.00 39.16 187 HIS A O 1
ATOM 1535 N N . GLU A 1 188 ? 15.018 28.888 -11.607 1.00 41.44 188 GLU A N 1
ATOM 1536 C CA . GLU A 1 188 ? 15.988 28.116 -10.829 1.00 41.44 188 GLU A CA 1
ATOM 1537 C C . GLU A 1 188 ? 15.691 28.381 -9.351 1.00 41.44 188 GLU A C 1
ATOM 1539 O O . GLU A 1 188 ? 15.651 29.532 -8.924 1.00 41.44 188 GLU A O 1
ATOM 1544 N N . ILE A 1 189 ? 15.368 27.335 -8.588 1.00 42.91 189 ILE A N 1
ATOM 1545 C CA . ILE A 1 189 ? 14.996 27.473 -7.178 1.00 42.91 189 ILE A CA 1
ATOM 1546 C C . ILE A 1 189 ? 16.290 27.621 -6.363 1.00 42.91 189 ILE A C 1
ATOM 1548 O O . ILE A 1 189 ? 16.995 26.621 -6.202 1.00 42.91 189 ILE A O 1
ATOM 1552 N N . PRO A 1 190 ? 16.582 28.794 -5.770 1.00 45.06 190 PRO A N 1
ATOM 1553 C CA . PRO A 1 190 ? 17.795 28.988 -4.973 1.00 45.06 190 PRO A CA 1
ATOM 1554 C C . PRO A 1 190 ? 17.802 28.092 -3.725 1.00 45.06 190 PRO A C 1
ATOM 1556 O O . PRO A 1 190 ? 18.846 27.593 -3.322 1.00 45.06 190 PRO A O 1
ATOM 1559 N N . ASP A 1 191 ? 16.624 27.803 -3.162 1.00 46.38 191 ASP A N 1
ATOM 1560 C CA . ASP A 1 191 ? 16.471 27.037 -1.918 1.00 46.38 191 ASP A CA 1
ATOM 1561 C C . ASP A 1 191 ? 16.950 25.582 -2.012 1.00 46.38 191 ASP A C 1
ATOM 1563 O O . ASP A 1 191 ? 17.358 25.011 -1.004 1.00 46.38 191 ASP A O 1
ATOM 1567 N N . VAL A 1 192 ? 16.892 24.951 -3.192 1.00 40.44 192 VAL A N 1
ATOM 1568 C CA . VAL A 1 192 ? 17.348 23.558 -3.328 1.00 40.44 192 VAL A CA 1
ATOM 1569 C C . VAL A 1 192 ? 18.867 23.499 -3.421 1.00 40.44 192 VAL A C 1
ATOM 1571 O O . VAL A 1 192 ? 19.464 22.634 -2.792 1.00 40.44 192 VAL A O 1
ATOM 1574 N N . LEU A 1 193 ? 19.495 24.437 -4.136 1.00 44.91 193 LEU A N 1
ATOM 1575 C CA . LEU A 1 193 ? 20.955 24.552 -4.187 1.00 44.91 193 LEU A CA 1
ATOM 1576 C C . LEU A 1 193 ? 21.538 24.888 -2.810 1.00 44.91 193 LEU A C 1
ATOM 1578 O O . LEU A 1 193 ? 22.493 24.246 -2.392 1.00 44.91 193 LEU A O 1
ATOM 1582 N N . LEU A 1 194 ? 20.906 25.800 -2.068 1.00 48.94 194 LEU A N 1
ATOM 1583 C CA . LEU A 1 194 ? 21.316 26.177 -0.710 1.00 48.94 194 LEU A CA 1
ATOM 1584 C C . LEU A 1 194 ? 21.181 25.013 0.287 1.00 48.94 194 LEU A C 1
ATOM 1586 O O . LEU A 1 194 ? 22.036 24.823 1.150 1.00 48.94 194 LEU A O 1
ATOM 1590 N N . GLU A 1 195 ? 20.134 24.192 0.163 1.00 47.88 195 GLU A N 1
ATOM 1591 C CA . GLU A 1 195 ? 19.998 22.963 0.953 1.00 47.88 195 GLU A CA 1
ATOM 1592 C C . GLU A 1 195 ? 20.991 21.879 0.504 1.00 47.88 195 GLU A C 1
ATOM 1594 O O . GLU A 1 195 ? 21.615 21.249 1.350 1.00 47.88 195 GLU A O 1
ATOM 1599 N N . LEU A 1 196 ? 21.238 21.708 -0.798 1.00 43.34 196 LEU A N 1
ATOM 1600 C CA . LEU A 1 196 ? 22.286 20.817 -1.314 1.00 43.34 196 LEU A CA 1
ATOM 1601 C C . LEU A 1 196 ? 23.686 21.230 -0.828 1.00 43.34 196 LEU A C 1
ATOM 1603 O O . LEU A 1 196 ? 24.505 20.363 -0.528 1.00 43.34 196 LEU A O 1
ATOM 1607 N N . GLU A 1 197 ? 23.960 22.531 -0.717 1.00 50.16 197 GLU A N 1
ATOM 1608 C CA . GLU A 1 197 ? 25.189 23.078 -0.133 1.00 50.16 197 GLU A CA 1
ATOM 1609 C C . GLU A 1 197 ? 25.271 22.830 1.374 1.00 50.16 197 GLU A C 1
ATOM 1611 O O . GLU A 1 197 ? 26.301 22.355 1.854 1.00 50.16 197 GLU A O 1
ATOM 1616 N N . ARG A 1 198 ? 24.178 23.037 2.121 1.00 49.25 198 ARG A N 1
ATOM 1617 C CA . ARG A 1 198 ? 24.106 22.644 3.540 1.00 49.25 198 ARG A CA 1
ATOM 1618 C C . ARG A 1 198 ? 24.355 21.149 3.729 1.00 49.25 198 ARG A C 1
ATOM 1620 O O . ARG A 1 198 ? 25.018 20.756 4.681 1.00 49.25 198 ARG A O 1
ATOM 1627 N N . TRP A 1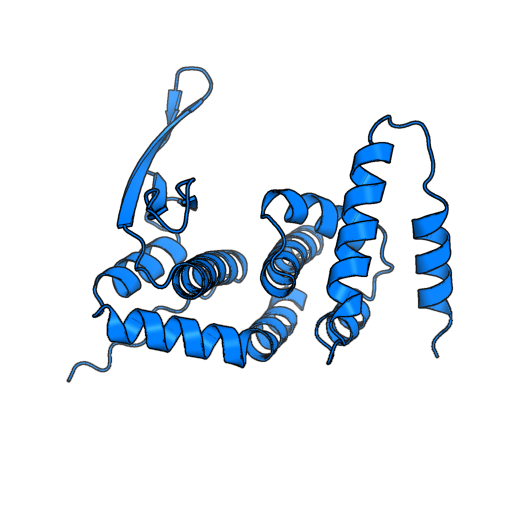 199 ? 23.875 20.308 2.815 1.00 44.12 199 TRP A N 1
ATOM 1628 C CA . TRP A 1 199 ? 24.049 18.855 2.889 1.00 44.12 199 TRP A CA 1
ATOM 1629 C C . TRP A 1 199 ? 25.452 18.392 2.478 1.00 44.12 199 TRP A C 1
ATOM 1631 O O . TRP A 1 199 ? 25.843 17.278 2.824 1.00 44.12 199 TRP A O 1
ATOM 1641 N N . LYS A 1 200 ? 26.225 19.231 1.774 1.00 43.97 200 LYS A N 1
ATOM 1642 C CA . LYS A 1 200 ? 27.657 19.008 1.512 1.00 43.97 200 LYS A CA 1
ATOM 1643 C C . LYS A 1 200 ? 28.547 19.322 2.724 1.00 43.97 200 LYS A C 1
ATOM 1645 O O . LYS A 1 200 ? 29.702 18.911 2.710 1.00 43.97 200 LYS A O 1
ATOM 1650 N N . LEU A 1 201 ? 28.044 20.027 3.743 1.00 37.22 201 LEU A N 1
ATOM 1651 C CA . LEU A 1 201 ? 28.865 20.611 4.815 1.00 37.22 201 LEU A CA 1
ATOM 1652 C C . LEU A 1 201 ? 28.916 19.835 6.141 1.00 37.22 201 LEU A C 1
ATOM 1654 O O . LEU A 1 201 ? 29.580 20.288 7.065 1.00 37.22 201 LEU A O 1
ATOM 1658 N N . GLU A 1 202 ? 28.307 18.656 6.256 1.00 38.84 202 GLU A N 1
ATOM 1659 C CA . GLU A 1 202 ? 28.448 17.833 7.469 1.00 38.84 202 GLU A CA 1
ATOM 1660 C C . GLU A 1 202 ? 29.322 16.604 7.197 1.00 38.84 202 GLU A C 1
ATOM 1662 O O . GLU A 1 202 ? 28.805 15.543 6.816 1.00 38.84 202 GLU A O 1
ATOM 1667 N N . TYR A 1 203 ? 30.635 16.810 7.370 1.00 33.88 203 TYR A N 1
ATOM 1668 C CA . TYR A 1 203 ? 31.643 15.767 7.597 1.00 33.88 203 TYR A CA 1
ATOM 1669 C C . TYR A 1 203 ? 31.402 15.050 8.928 1.00 33.88 203 TYR A C 1
ATOM 1671 O O . TYR A 1 203 ? 31.064 15.741 9.915 1.00 33.88 203 TYR A O 1
#

Secondary structure (DSSP, 8-state):
---------SSHHHHHHHHHHHHHHHHHTSPPEEEEEEEEETTEEEEEEEEEEE---SS-SS-EEEEEESTTSHHHHHHHHHHHS-HHHHHHHHHHHHHHHHHHHHHHHHHHTTS-HHHHHHHHHHHHHHHTT--GGGHHHHHHHHHHS-S-HHHHHHHHTS---THHHHHHHHHHHHHHHHTTS----HHHHHHHHHHHS--

Radius of gyration: 18.64 Å; Cα contacts (8 Å, |Δi|>4): 210; chains: 1; bounding box: 50×54×42 Å

Foldseek 3Di:
DPPPDQLQDPDLQLNLLLLVQLLVCLVVVDQWDWDFDWDQDPNDIDDRWIWTKDCADPVRNHIDIRTNGHCVRSNNVNSVVLVVDDSVVSNVVSVVCVVCVLVVLVVSLVVLVPPDPLVSLLSNLSSLCSVLVHDPVLSVVSSVLVVPAPPPPVVVVCVSSPDDDPVVSVVVVVVSVVVVVVVPPPDDDVVSVVVSVVVVPDD

Solvent-accessible surface area (backbone atoms only — not comparable to full-atom values): 11818 Å² total; per-residue (Å²): 133,82,84,75,72,77,63,71,41,83,54,67,62,35,31,50,52,43,50,54,50,34,50,50,26,49,75,66,76,46,80,57,46,84,43,78,45,72,46,76,55,95,90,43,77,47,67,70,27,38,27,42,32,38,75,54,48,98,90,36,87,61,54,47,78,44,80,52,39,43,78,86,32,50,28,38,57,33,47,54,53,53,61,72,48,56,71,69,56,48,53,49,51,17,47,51,44,65,78,40,41,64,60,58,50,51,57,48,50,69,62,35,72,78,41,61,66,76,58,27,47,52,46,49,16,48,49,51,24,60,73,62,73,43,57,76,85,45,19,64,56,44,24,54,54,61,66,74,47,68,94,54,56,65,61,54,45,54,57,74,64,39,94,75,65,78,65,54,59,56,49,55,51,48,56,59,50,54,53,68,74,45,74,78,80,77,57,88,62,64,67,59,57,53,48,55,51,59,67,70,66,73,128